Protein AF-A0A1V5X998-F1 (afdb_monomer)

Sequence (312 aa):
MKESDNLDRLDPILGDRDAEPFWRSFAHFSHFVWSGFTFRSFLPLLALIVTVVAVAIGWWDLVDLNQSFDGLLAFLWLFMALLMSWRVQFRRDIVLIVTAIWGGFLIEWWGTTTELWTYFTRERPPPWIIPAWPVAALSTERLAYMLDRAFPPTRARPWWILYALLIPGFIVWMGDFMSPSWHITSSHVVLGIMLGVAVSTKTPRRDVMLFVMGTVLGYGLERWGTTRECWTYYTRETPPWVTAFAHGFASIAFFRATQVCHTIAAMVMGAIRSSRGSSFATSSVVPSSSDTSEQAASLSLRENGSVSLSGG

Radius of gyration: 30.25 Å; Cα contacts (8 Å, |Δi|>4): 237; chains: 1; bounding box: 62×59×100 Å

Nearest PDB structures (foldseek):
  7etw-assembly1_A  TM=4.753E-01  e=5.797E+00  Homo sapiens

Structure (mmCIF, N/CA/C/O backbone):
data_AF-A0A1V5X998-F1
#
_entry.id   AF-A0A1V5X998-F1
#
loop_
_atom_site.group_PDB
_atom_site.id
_atom_site.type_symbol
_atom_site.label_atom_id
_atom_site.label_alt_id
_atom_site.label_comp_id
_atom_site.label_asym_id
_atom_site.label_entity_id
_atom_site.label_seq_id
_atom_site.pdbx_PDB_ins_code
_atom_site.Cartn_x
_atom_site.Cartn_y
_atom_site.Cartn_z
_atom_site.occupancy
_atom_site.B_iso_or_equiv
_atom_site.auth_seq_id
_atom_site.auth_comp_id
_atom_site.auth_asym_id
_atom_site.auth_atom_id
_atom_site.pdbx_PDB_model_num
ATOM 1 N N . MET A 1 1 ? -38.702 -37.355 18.448 1.00 47.34 1 MET A N 1
ATOM 2 C CA . MET A 1 1 ? -38.256 -36.353 19.442 1.00 47.34 1 MET A CA 1
ATOM 3 C C . MET A 1 1 ? -38.107 -35.041 18.678 1.00 47.34 1 MET A C 1
ATOM 5 O O . MET A 1 1 ? -37.491 -35.061 17.625 1.00 47.34 1 MET A O 1
ATOM 9 N N . LYS A 1 2 ? -38.871 -34.012 19.066 1.00 43.59 2 LYS A N 1
ATOM 10 C CA . LYS A 1 2 ? -39.287 -32.867 18.231 1.00 43.59 2 LYS A CA 1
ATOM 11 C C . LYS A 1 2 ? -38.159 -31.852 18.000 1.00 43.59 2 LYS A C 1
ATOM 13 O O . LYS A 1 2 ? -37.751 -31.186 18.941 1.00 43.59 2 LYS A O 1
ATOM 18 N N . GLU A 1 3 ? -37.749 -31.689 16.745 1.00 48.31 3 GLU A N 1
ATOM 19 C CA . GLU A 1 3 ? -36.801 -30.665 16.280 1.00 48.31 3 GLU A CA 1
ATOM 20 C C . GLU A 1 3 ? -37.318 -30.048 14.963 1.00 48.31 3 GLU A C 1
ATOM 22 O O . GLU A 1 3 ? -36.705 -30.162 13.910 1.00 48.31 3 GLU A O 1
ATOM 27 N N . SER A 1 4 ? -38.535 -29.488 14.986 1.00 48.38 4 SER A N 1
ATOM 28 C CA . SER A 1 4 ? -39.134 -28.816 13.810 1.00 48.38 4 SER A CA 1
ATOM 29 C C . SER A 1 4 ? -39.942 -27.543 14.114 1.00 48.38 4 SER A C 1
ATOM 31 O O . SER A 1 4 ? -40.432 -26.922 13.184 1.00 48.38 4 SER A O 1
ATOM 33 N N . ASP A 1 5 ? -39.993 -27.070 15.366 1.00 45.28 5 ASP A N 1
ATOM 34 C CA . ASP A 1 5 ? -40.888 -25.965 15.778 1.00 45.28 5 ASP A CA 1
ATOM 35 C C . ASP A 1 5 ? -40.180 -24.617 16.058 1.00 45.28 5 ASP A C 1
ATOM 37 O O . ASP A 1 5 ? -40.686 -23.798 16.820 1.00 45.28 5 ASP A O 1
ATOM 41 N N . ASN A 1 6 ? -38.994 -24.345 15.495 1.00 43.53 6 ASN A N 1
ATOM 42 C CA . ASN A 1 6 ? -38.257 -23.103 15.822 1.00 43.53 6 ASN A CA 1
ATOM 43 C C . ASN A 1 6 ? -37.706 -22.325 14.614 1.00 43.53 6 ASN A C 1
ATOM 45 O O . ASN A 1 6 ? -36.728 -21.590 14.744 1.00 43.53 6 ASN A O 1
ATOM 49 N N . LEU A 1 7 ? -38.332 -22.478 13.442 1.00 42.44 7 LEU A N 1
ATOM 50 C CA . LEU A 1 7 ? -38.034 -21.679 12.242 1.00 42.44 7 LEU A CA 1
ATOM 51 C C . LEU A 1 7 ? -39.061 -20.563 11.965 1.00 42.44 7 LEU A C 1
ATOM 53 O O . LEU A 1 7 ? -38.774 -19.681 11.162 1.00 42.44 7 LEU A O 1
ATOM 57 N N . ASP A 1 8 ? -40.170 -20.513 12.712 1.00 44.03 8 ASP A N 1
ATOM 58 C CA . ASP A 1 8 ? -41.216 -19.482 12.576 1.00 44.03 8 ASP A CA 1
ATOM 59 C C . ASP A 1 8 ? -41.015 -18.255 13.492 1.00 44.03 8 ASP A C 1
ATOM 61 O O . ASP A 1 8 ? -41.864 -17.370 13.575 1.00 44.03 8 ASP A O 1
ATOM 65 N N . ARG A 1 9 ? -39.853 -18.148 14.152 1.00 43.84 9 ARG A N 1
ATOM 66 C CA . ARG A 1 9 ? -39.378 -16.929 14.842 1.00 43.84 9 ARG A CA 1
ATOM 67 C C . ARG A 1 9 ? -38.339 -16.161 14.019 1.00 43.84 9 ARG A C 1
ATOM 69 O O . ARG A 1 9 ? -37.385 -15.599 14.549 1.00 43.84 9 ARG A O 1
ATOM 76 N N . LEU A 1 10 ? -38.511 -16.144 12.700 1.00 45.06 10 LEU A N 1
ATOM 77 C CA . LEU A 1 10 ? -37.881 -15.133 11.858 1.00 45.06 10 LEU A CA 1
ATOM 78 C C . LEU A 1 10 ? -38.726 -13.867 11.968 1.00 45.06 10 LEU A C 1
ATOM 80 O O . LEU A 1 10 ? -39.746 -13.718 11.304 1.00 45.06 10 LEU A O 1
ATOM 84 N N . ASP A 1 11 ? -38.305 -13.001 12.886 1.00 42.31 11 ASP A N 1
ATOM 85 C CA . ASP A 1 11 ? -38.937 -11.724 13.175 1.00 42.31 11 ASP A CA 1
ATOM 86 C C . ASP A 1 11 ? -39.299 -10.935 11.899 1.00 42.31 11 ASP A C 1
ATOM 88 O O . ASP A 1 11 ? -38.491 -10.866 10.963 1.00 42.31 11 ASP A O 1
ATOM 92 N N . PRO A 1 12 ? -40.425 -10.200 11.895 1.00 45.31 12 PRO A N 1
ATOM 93 C CA . PRO A 1 12 ? -40.681 -9.135 10.938 1.00 45.31 12 PRO A CA 1
ATOM 94 C C . PRO A 1 12 ? -39.797 -7.912 11.267 1.00 45.31 12 PRO A C 1
ATOM 96 O O . PRO A 1 12 ? -40.283 -6.809 11.490 1.00 45.31 12 PRO A O 1
ATOM 99 N N . ILE A 1 13 ? -38.466 -8.072 11.283 1.00 48.16 13 ILE A N 1
ATOM 100 C CA . ILE A 1 13 ? -37.486 -6.962 11.305 1.00 48.16 13 ILE A CA 1
ATOM 101 C C . ILE A 1 13 ? -37.210 -6.529 9.855 1.00 48.16 13 ILE A C 1
ATOM 103 O O . ILE A 1 13 ? -36.079 -6.425 9.391 1.00 48.16 13 ILE A O 1
ATOM 107 N N . LEU A 1 14 ? -38.285 -6.310 9.109 1.00 48.88 14 LEU A N 1
ATOM 108 C CA . LEU A 1 14 ? -38.317 -5.471 7.912 1.00 48.88 14 LEU A CA 1
ATOM 109 C C . LEU A 1 14 ? -39.493 -4.492 8.038 1.00 48.88 14 LEU A C 1
ATOM 111 O O . LEU A 1 14 ? -40.116 -4.121 7.052 1.00 48.88 14 LEU A O 1
ATOM 115 N N . GLY A 1 15 ? -39.807 -4.101 9.280 1.00 43.97 15 GLY A N 1
ATOM 116 C CA . GLY A 1 15 ? -40.625 -2.934 9.559 1.00 43.97 15 GLY A CA 1
ATOM 117 C C . GLY A 1 15 ? -39.933 -1.706 8.984 1.00 43.97 15 GLY A C 1
ATOM 118 O O . GLY A 1 15 ? -38.862 -1.324 9.457 1.00 43.97 15 GLY A O 1
ATOM 119 N N . ASP A 1 16 ? -40.526 -1.204 7.906 1.00 45.78 16 ASP A N 1
ATOM 120 C CA . ASP A 1 16 ? -40.542 0.174 7.426 1.00 45.78 16 ASP A CA 1
ATOM 121 C C . ASP A 1 16 ? -39.418 1.060 7.984 1.00 45.78 16 ASP A C 1
ATOM 123 O O . ASP A 1 16 ? -39.612 1.951 8.811 1.00 45.78 16 ASP A O 1
ATOM 127 N N . ARG A 1 17 ? -38.179 0.794 7.553 1.00 53.34 17 ARG A N 1
ATOM 128 C CA . ARG A 1 17 ? -37.182 1.859 7.557 1.00 53.34 17 ARG A CA 1
ATOM 129 C C . ARG A 1 17 ? -37.546 2.728 6.378 1.00 53.34 17 ARG A C 1
ATOM 131 O O . ARG A 1 17 ? -37.086 2.442 5.272 1.00 53.34 17 ARG A O 1
ATOM 138 N N . ASP A 1 18 ? -38.362 3.744 6.642 1.00 58.38 18 ASP A N 1
ATOM 139 C CA . ASP A 1 18 ? -38.533 4.895 5.766 1.00 58.38 18 ASP A CA 1
ATOM 140 C C . ASP A 1 18 ? -37.172 5.200 5.149 1.00 58.38 18 ASP A C 1
ATOM 142 O O . ASP A 1 18 ? -36.207 5.521 5.856 1.00 58.38 18 ASP A O 1
ATOM 146 N N . ALA A 1 19 ? -37.054 4.955 3.845 1.00 57.81 19 ALA A N 1
ATOM 147 C CA . ALA A 1 19 ? -35.816 5.155 3.125 1.00 57.81 19 ALA A CA 1
ATOM 148 C C . ALA A 1 19 ? -35.513 6.653 3.180 1.00 57.81 19 ALA A C 1
ATOM 150 O O . ALA A 1 19 ? -36.049 7.435 2.396 1.00 57.81 19 ALA A O 1
ATOM 151 N N . GLU A 1 20 ? -34.700 7.051 4.161 1.00 61.44 20 GLU A N 1
ATOM 152 C CA . GLU A 1 20 ? -34.191 8.407 4.301 1.00 61.44 20 GLU A CA 1
ATOM 153 C C . GLU A 1 20 ? -33.736 8.880 2.909 1.00 61.44 20 GLU A C 1
ATOM 155 O O . GLU A 1 20 ? -32.942 8.189 2.258 1.00 61.44 20 GLU A O 1
ATOM 160 N N . PRO A 1 21 ? -34.269 10.004 2.399 1.00 70.81 21 PRO A N 1
ATOM 161 C CA . PRO A 1 21 ? -34.020 10.419 1.029 1.00 70.81 21 PRO A CA 1
ATOM 162 C C . PRO A 1 21 ? -32.515 10.556 0.792 1.00 70.81 21 PRO A C 1
ATOM 164 O O . PRO A 1 21 ? -31.811 11.174 1.590 1.00 70.81 21 PRO A O 1
ATOM 167 N N . PHE A 1 22 ? -32.031 10.010 -0.328 1.00 63.91 22 PHE A N 1
ATOM 168 C CA . PHE A 1 22 ? -30.611 9.937 -0.710 1.00 63.91 22 PHE A CA 1
ATOM 169 C C . PHE A 1 22 ? -29.820 11.241 -0.465 1.00 63.91 22 PHE A C 1
ATOM 171 O O . PHE A 1 22 ? -28.659 11.208 -0.057 1.00 63.91 22 PHE A O 1
ATOM 178 N N . TRP A 1 23 ? -30.459 12.404 -0.632 1.00 59.59 23 TRP A N 1
ATOM 179 C CA . TRP A 1 23 ? -29.865 13.721 -0.381 1.00 59.59 23 TRP A CA 1
ATOM 180 C C . TRP A 1 23 ? -29.478 13.977 1.084 1.00 59.59 23 TRP A C 1
ATOM 182 O O . TRP A 1 23 ? -28.461 14.627 1.328 1.00 59.59 23 TRP A O 1
ATOM 192 N N . ARG A 1 24 ? -30.222 13.444 2.067 1.00 73.38 24 ARG A N 1
ATOM 193 C CA . ARG A 1 24 ? -29.828 13.503 3.487 1.00 73.38 24 ARG A CA 1
ATOM 194 C C . ARG A 1 24 ? -28.571 12.677 3.725 1.00 73.38 24 ARG A C 1
ATOM 196 O O . ARG A 1 24 ? -27.632 13.167 4.350 1.00 73.38 24 ARG A O 1
ATOM 203 N N . SER A 1 25 ? -28.485 11.481 3.138 1.00 75.94 25 SER A N 1
ATOM 204 C CA . SER A 1 25 ? -27.263 10.666 3.182 1.00 75.94 25 SER A CA 1
ATOM 205 C C . SER A 1 25 ? -26.071 11.379 2.535 1.00 75.94 25 SER A C 1
ATOM 207 O O . SER A 1 25 ? -24.971 11.345 3.088 1.00 75.94 25 SER A O 1
ATOM 209 N N . PHE A 1 26 ? -26.283 12.092 1.424 1.00 81.00 26 PHE A N 1
ATOM 210 C CA . PHE A 1 26 ? -25.235 12.881 0.773 1.00 81.00 26 PHE A CA 1
ATOM 211 C C . PHE A 1 26 ? -24.768 14.072 1.622 1.00 81.00 26 PHE A C 1
ATOM 213 O O . PHE A 1 26 ? -23.565 14.269 1.772 1.00 81.00 26 PHE A O 1
ATOM 220 N N . ALA A 1 27 ? -25.683 14.841 2.221 1.00 84.00 27 ALA A N 1
ATOM 221 C CA . ALA A 1 27 ? -25.333 15.963 3.097 1.00 84.00 27 ALA A CA 1
ATOM 222 C C . ALA A 1 27 ? -24.576 15.502 4.356 1.00 84.00 27 ALA A C 1
ATOM 224 O O . ALA A 1 27 ? -23.596 16.125 4.766 1.00 84.00 27 ALA A O 1
ATOM 225 N N . HIS A 1 28 ? -24.978 14.373 4.945 1.00 85.31 28 HIS A N 1
ATOM 226 C CA . HIS A 1 28 ? -24.246 13.771 6.059 1.00 85.31 28 HIS A CA 1
ATOM 227 C C . HIS A 1 28 ? -22.857 13.288 5.641 1.00 85.31 28 HIS A C 1
ATOM 229 O O . HIS A 1 28 ? -21.891 13.497 6.378 1.00 85.31 28 HIS A O 1
ATOM 235 N N . PHE A 1 29 ? -22.735 12.680 4.460 1.00 84.44 29 PHE A N 1
ATOM 236 C CA . PHE A 1 29 ? -21.450 12.243 3.931 1.00 84.44 29 PHE A CA 1
ATOM 237 C C . PHE A 1 29 ? -20.528 13.426 3.615 1.00 84.44 29 PHE A C 1
ATOM 239 O O . PHE A 1 29 ? -19.366 13.408 4.011 1.00 84.44 29 PHE A O 1
ATOM 246 N N . SER A 1 30 ? -21.032 14.485 2.976 1.00 87.06 30 SER A N 1
ATOM 247 C CA . SER A 1 30 ? -20.233 15.674 2.671 1.00 87.06 30 SER A CA 1
ATOM 248 C C . SER A 1 30 ? -19.763 16.360 3.951 1.00 87.06 30 SER A C 1
ATOM 250 O O . SER A 1 30 ? -18.569 16.614 4.097 1.00 87.06 30 SER A O 1
ATOM 252 N N . HIS A 1 31 ? -20.649 16.559 4.930 1.00 89.88 31 HIS A N 1
ATOM 253 C CA . HIS A 1 31 ? -20.271 17.085 6.240 1.00 89.88 31 HIS A CA 1
ATOM 254 C C . HIS A 1 31 ? -19.219 16.196 6.920 1.00 89.88 31 HIS A C 1
ATOM 256 O O . HIS A 1 31 ? -18.248 16.699 7.479 1.00 89.88 31 HIS A O 1
ATOM 262 N N . PHE A 1 32 ? -19.357 14.871 6.833 1.00 89.06 32 PHE A N 1
ATOM 263 C CA . PHE A 1 32 ? -18.358 13.928 7.335 1.00 89.06 32 PHE A CA 1
ATOM 264 C C . PHE A 1 32 ? -16.993 14.100 6.650 1.00 89.06 32 PHE A C 1
ATOM 266 O O . PHE A 1 32 ? -15.977 14.172 7.347 1.00 89.06 32 PHE A O 1
ATOM 273 N N . VAL A 1 33 ? -16.954 14.226 5.321 1.00 89.25 33 VAL A N 1
ATOM 274 C CA . VAL A 1 33 ? -15.717 14.482 4.567 1.00 89.25 33 VAL A CA 1
ATOM 275 C C . VAL A 1 33 ? -15.091 15.804 5.016 1.00 89.25 33 VAL A C 1
ATOM 277 O O . VAL A 1 33 ? -13.925 15.821 5.402 1.00 89.25 33 VAL A O 1
ATOM 280 N N . TRP A 1 34 ? -15.850 16.894 5.074 1.00 90.56 34 TRP A N 1
ATOM 281 C CA . TRP A 1 34 ? -15.311 18.199 5.470 1.00 90.56 34 TRP A CA 1
ATOM 282 C C . TRP A 1 34 ? -14.860 18.246 6.934 1.00 90.56 34 TRP A C 1
ATOM 284 O O . TRP A 1 34 ? -13.808 18.806 7.231 1.00 90.56 34 TRP A O 1
ATOM 294 N N . SER A 1 35 ? -15.576 17.572 7.839 1.00 91.62 35 SER A N 1
ATOM 295 C CA . SER A 1 35 ? -15.244 17.526 9.273 1.00 91.62 35 SER A CA 1
ATOM 296 C C . SER A 1 35 ? -13.898 16.864 9.589 1.00 91.62 35 SER A C 1
ATOM 298 O O . SER A 1 35 ? -13.374 17.011 10.693 1.00 91.62 35 SER A O 1
ATOM 300 N N . GLY A 1 36 ? -13.322 16.119 8.641 1.00 89.19 36 GLY A N 1
ATOM 301 C CA . GLY A 1 36 ? -12.011 15.509 8.829 1.00 89.19 36 GLY A CA 1
ATOM 302 C C . GLY A 1 36 ? -10.836 16.464 8.634 1.00 89.19 36 GLY A C 1
ATOM 303 O O . GLY A 1 36 ? -9.733 16.135 9.076 1.00 89.19 36 GLY A O 1
ATOM 304 N N . PHE A 1 37 ? -11.044 17.633 8.023 1.00 93.19 37 PHE A N 1
ATOM 305 C CA . PHE A 1 37 ? -10.017 18.665 7.918 1.00 93.19 37 PHE A CA 1
ATOM 306 C C . PHE A 1 37 ? -10.043 19.541 9.172 1.00 93.19 37 PHE A C 1
ATOM 308 O O . PHE A 1 37 ? -11.020 20.221 9.469 1.00 93.19 37 PHE A O 1
ATOM 315 N N . THR A 1 38 ? -8.957 19.501 9.936 1.00 93.69 38 THR A N 1
ATOM 316 C CA . THR A 1 38 ? -8.786 20.273 11.177 1.00 93.69 38 THR A CA 1
ATOM 317 C C . THR A 1 38 ? -7.551 21.156 11.059 1.00 93.69 38 THR A C 1
ATOM 319 O O . THR A 1 38 ? -6.773 21.014 10.123 1.00 93.69 38 THR A O 1
ATOM 322 N N . PHE A 1 39 ? -7.274 22.012 12.043 1.00 91.12 39 PHE A N 1
ATOM 323 C CA . PHE A 1 39 ? -6.021 22.778 12.047 1.00 91.12 39 PHE A CA 1
ATOM 324 C C . PHE A 1 39 ? -4.763 21.880 11.985 1.00 91.12 39 PHE A C 1
ATOM 326 O O . PHE A 1 39 ? -3.739 22.250 11.419 1.00 91.12 39 PHE A O 1
ATOM 333 N N . ARG A 1 40 ? -4.844 20.643 12.495 1.00 91.06 40 ARG A N 1
ATOM 334 C CA . ARG A 1 40 ? -3.744 19.667 12.409 1.00 91.06 40 ARG A CA 1
ATOM 335 C C . ARG A 1 40 ? -3.483 19.177 10.985 1.00 91.06 40 ARG A C 1
ATOM 337 O O . ARG A 1 40 ? -2.388 18.699 10.720 1.00 91.06 40 ARG A O 1
ATOM 344 N N . SER A 1 41 ? -4.459 19.307 10.088 1.00 90.62 41 SER A N 1
ATOM 345 C CA . SER A 1 41 ? -4.352 18.957 8.670 1.00 90.62 41 SER A CA 1
ATOM 346 C C . SER A 1 41 ? -3.359 19.839 7.916 1.00 90.62 41 SER A C 1
ATOM 348 O O . SER A 1 41 ? -2.802 19.394 6.918 1.00 90.62 41 SER A O 1
ATOM 350 N N . PHE A 1 42 ? -3.075 21.048 8.413 1.00 90.81 42 PHE A N 1
ATOM 351 C CA . PHE A 1 42 ? -2.072 21.924 7.807 1.00 90.81 42 PHE A CA 1
ATOM 352 C C . PHE A 1 42 ? -0.644 21.396 7.972 1.00 90.81 42 PHE A C 1
ATOM 354 O O . PHE A 1 42 ? 0.183 21.641 7.102 1.00 90.81 42 PHE A O 1
ATOM 361 N N . LEU A 1 43 ? -0.343 20.645 9.040 1.00 91.38 43 LEU A N 1
ATOM 362 C CA . LEU A 1 43 ? 1.008 20.123 9.271 1.00 91.38 43 LEU A CA 1
ATOM 363 C C . LEU A 1 43 ? 1.478 19.124 8.198 1.00 91.38 43 LEU A C 1
ATOM 365 O O . LEU A 1 43 ? 2.546 19.360 7.638 1.00 91.38 43 LEU A O 1
ATOM 369 N N . PRO A 1 44 ? 0.751 18.030 7.885 1.00 88.00 44 PRO A N 1
ATOM 370 C CA . PRO A 1 44 ? 1.186 17.110 6.837 1.00 88.00 44 PRO A CA 1
ATOM 371 C C . PRO A 1 44 ? 1.181 17.766 5.458 1.00 88.00 44 PRO A C 1
ATOM 373 O O . PRO A 1 44 ? 2.071 17.473 4.672 1.00 88.00 44 PRO A O 1
ATOM 376 N N . LEU A 1 45 ? 0.243 18.679 5.176 1.00 88.88 45 LEU A N 1
ATOM 377 C CA . LEU A 1 45 ? 0.231 19.421 3.917 1.00 88.88 45 LEU A CA 1
ATOM 378 C C . LEU A 1 45 ? 1.478 20.302 3.777 1.00 88.88 45 LEU A C 1
ATOM 380 O O . LEU A 1 45 ? 2.145 20.260 2.748 1.00 88.88 45 LEU A O 1
ATOM 384 N N . LEU A 1 46 ? 1.824 21.060 4.821 1.00 90.94 46 LEU A N 1
ATOM 385 C CA . LEU A 1 46 ? 3.034 21.879 4.846 1.00 90.94 46 LEU A CA 1
ATOM 386 C C . LEU A 1 46 ? 4.290 21.013 4.710 1.00 90.94 46 LEU A C 1
ATOM 388 O O . LEU A 1 46 ? 5.153 21.329 3.900 1.00 90.94 46 LEU A O 1
ATOM 392 N N . ALA A 1 47 ? 4.378 19.916 5.467 1.00 88.81 47 ALA A N 1
ATOM 393 C CA . ALA A 1 47 ? 5.501 18.986 5.384 1.00 88.81 47 ALA A CA 1
ATOM 394 C C . ALA A 1 47 ? 5.652 18.423 3.965 1.00 88.81 47 ALA A C 1
ATOM 396 O O . ALA A 1 47 ? 6.751 18.426 3.422 1.00 88.81 47 ALA A O 1
ATOM 397 N N . LEU A 1 48 ? 4.546 18.017 3.341 1.00 86.50 48 LEU A N 1
ATOM 398 C CA . LEU A 1 48 ? 4.526 17.502 1.979 1.00 86.50 48 LEU A CA 1
ATOM 399 C C . LEU A 1 48 ? 4.968 18.564 0.958 1.00 86.50 48 LEU A C 1
ATOM 401 O O . LEU A 1 48 ? 5.795 18.262 0.104 1.00 86.50 48 LEU A O 1
ATOM 405 N N . ILE A 1 49 ? 4.476 19.805 1.065 1.00 87.19 49 ILE A N 1
ATOM 406 C CA . ILE A 1 49 ? 4.903 20.924 0.206 1.00 87.19 49 ILE A CA 1
ATOM 407 C C . ILE A 1 49 ? 6.407 21.169 0.357 1.00 87.19 49 ILE A C 1
ATOM 409 O O . ILE A 1 49 ? 7.111 21.259 -0.645 1.00 87.19 49 ILE A O 1
ATOM 413 N N . VAL A 1 50 ? 6.914 21.228 1.592 1.00 89.56 50 VAL A N 1
ATOM 414 C CA . VAL A 1 50 ? 8.350 21.394 1.863 1.00 89.56 50 VAL A CA 1
ATOM 415 C C . VAL A 1 50 ? 9.154 20.249 1.246 1.00 89.56 50 VAL A C 1
ATOM 417 O O . VAL A 1 50 ? 10.170 20.505 0.605 1.00 89.56 50 VAL A O 1
ATOM 420 N N . THR A 1 51 ? 8.693 19.002 1.378 1.00 85.00 51 THR A N 1
ATOM 421 C CA . THR A 1 51 ? 9.345 17.838 0.764 1.00 85.00 51 THR A CA 1
ATOM 422 C C . THR A 1 51 ? 9.355 17.929 -0.760 1.00 85.00 51 THR A C 1
ATOM 424 O O . THR A 1 51 ? 10.408 17.720 -1.353 1.00 85.00 51 THR A O 1
ATOM 427 N N . VAL A 1 52 ? 8.238 18.276 -1.406 1.00 82.44 52 VAL A N 1
ATOM 428 C CA . VAL A 1 52 ? 8.191 18.432 -2.872 1.00 82.44 52 VAL A CA 1
ATOM 429 C C . VAL A 1 52 ? 9.117 19.525 -3.345 1.00 82.44 52 VAL A C 1
ATOM 431 O O . VAL A 1 52 ? 9.859 19.307 -4.293 1.00 82.44 52 VAL A O 1
ATOM 434 N N . VAL A 1 53 ? 9.095 20.685 -2.693 1.00 86.25 53 VAL A N 1
ATOM 435 C CA . VAL A 1 53 ? 9.972 21.800 -3.055 1.00 86.25 53 VAL A CA 1
ATOM 436 C C . VAL A 1 53 ? 11.434 21.388 -2.896 1.00 86.25 53 VAL A C 1
ATOM 438 O O . VAL A 1 53 ? 12.230 21.633 -3.795 1.00 86.25 53 VAL A O 1
ATOM 441 N N . ALA A 1 54 ? 11.788 20.696 -1.810 1.00 87.38 54 ALA A N 1
ATOM 442 C CA . ALA A 1 54 ? 13.142 20.189 -1.608 1.00 87.38 54 ALA A CA 1
ATOM 443 C C . ALA A 1 54 ? 13.561 19.177 -2.690 1.00 87.38 54 ALA A C 1
ATOM 445 O O . ALA A 1 54 ? 14.677 19.264 -3.197 1.00 87.38 54 ALA A O 1
ATOM 446 N N . VAL A 1 55 ? 12.675 18.251 -3.077 1.00 81.38 55 VAL A N 1
ATOM 447 C CA . VAL A 1 55 ? 12.930 17.291 -4.166 1.00 81.38 55 VAL A CA 1
ATOM 448 C C . VAL A 1 55 ? 13.061 18.013 -5.506 1.00 81.38 55 VAL A C 1
ATOM 450 O O . VAL A 1 55 ? 14.026 17.772 -6.218 1.00 81.38 55 VAL A O 1
ATOM 453 N N . ALA A 1 56 ? 12.154 18.936 -5.828 1.00 82.31 56 ALA A N 1
ATOM 454 C CA . ALA A 1 56 ? 12.186 19.701 -7.073 1.00 82.31 56 ALA A CA 1
ATOM 455 C C . ALA A 1 56 ? 13.460 20.547 -7.202 1.00 82.31 56 ALA A C 1
ATOM 457 O O . ALA A 1 56 ? 14.021 20.637 -8.286 1.00 82.31 56 ALA A O 1
ATOM 458 N N . ILE A 1 57 ? 13.945 21.127 -6.099 1.00 88.00 57 ILE A N 1
ATOM 459 C CA . ILE A 1 57 ? 15.226 21.847 -6.066 1.00 88.00 57 ILE A CA 1
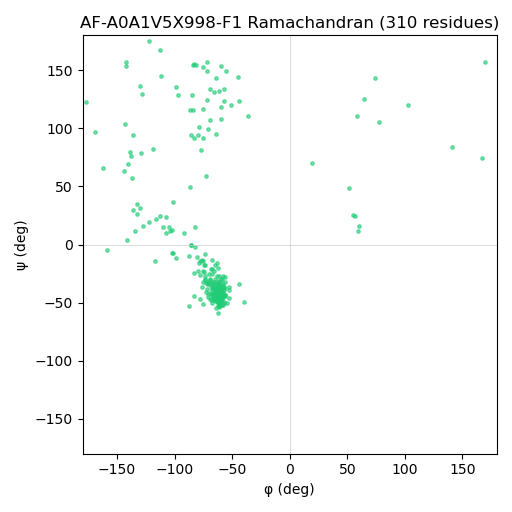ATOM 460 C C . ILE A 1 57 ? 16.398 20.872 -6.226 1.00 88.00 57 ILE A C 1
ATOM 462 O O . ILE A 1 57 ? 17.299 21.127 -7.018 1.00 88.00 57 ILE A O 1
ATOM 466 N N . GLY A 1 58 ? 16.398 19.756 -5.491 1.00 86.38 58 GLY A N 1
ATOM 467 C CA . GLY A 1 58 ? 17.494 18.781 -5.527 1.00 86.38 58 GLY A CA 1
ATOM 468 C C . GLY A 1 58 ? 17.625 18.042 -6.860 1.00 86.38 58 GLY A C 1
ATOM 469 O O . GLY A 1 58 ? 18.710 17.584 -7.197 1.00 86.38 58 GLY A O 1
ATOM 470 N N . TRP A 1 59 ? 16.530 17.943 -7.610 1.00 83.06 59 TRP A N 1
ATOM 471 C CA . TRP A 1 59 ? 16.439 17.243 -8.890 1.00 83.06 59 TRP A CA 1
ATOM 472 C C . TRP A 1 59 ? 16.126 18.205 -10.038 1.00 83.06 59 TRP A C 1
ATOM 474 O O . TRP A 1 59 ? 15.615 17.772 -11.065 1.00 83.06 59 TRP A O 1
ATOM 484 N N . TRP A 1 60 ? 16.414 19.501 -9.875 1.00 85.94 60 TRP A N 1
ATOM 485 C CA . TRP A 1 60 ? 16.045 20.539 -10.842 1.00 85.94 60 TRP A CA 1
ATOM 486 C C . TRP A 1 60 ? 16.515 20.219 -12.266 1.00 85.94 60 TRP A C 1
ATOM 488 O O . TRP A 1 60 ? 15.754 20.386 -13.213 1.00 85.94 60 TRP A O 1
ATOM 498 N N . ASP A 1 61 ? 17.717 19.658 -12.408 1.00 87.00 61 ASP A N 1
ATOM 499 C CA . ASP A 1 61 ? 18.291 19.272 -13.706 1.00 87.00 61 ASP A CA 1
ATOM 500 C C . ASP A 1 61 ? 17.515 18.145 -14.416 1.00 87.00 61 ASP A C 1
ATOM 502 O O . ASP A 1 61 ? 17.666 17.943 -15.619 1.00 87.00 61 ASP A O 1
ATOM 506 N N . LEU A 1 62 ? 16.684 17.405 -13.679 1.00 78.06 62 LEU A N 1
ATOM 507 C CA . LEU A 1 62 ? 15.821 16.335 -14.183 1.00 78.06 62 LEU A CA 1
ATOM 508 C C . LEU A 1 62 ? 14.361 16.785 -14.346 1.00 78.06 62 LEU A C 1
ATOM 510 O O . LEU A 1 62 ? 13.548 16.038 -14.894 1.00 78.06 62 LEU A O 1
ATOM 514 N N . VAL A 1 63 ? 14.017 17.994 -13.893 1.00 78.12 63 VAL A N 1
ATOM 515 C CA . VAL A 1 63 ? 12.692 18.590 -14.085 1.00 78.12 63 VAL A CA 1
ATOM 516 C C . VAL A 1 63 ? 12.661 19.285 -15.445 1.00 78.12 63 VAL A C 1
ATOM 518 O O . VAL A 1 63 ? 13.030 20.450 -15.581 1.00 78.12 63 VAL A O 1
ATOM 521 N N . ASP A 1 64 ? 12.187 18.576 -16.469 1.00 79.69 64 ASP A N 1
ATOM 522 C CA . ASP A 1 64 ? 11.927 19.186 -17.774 1.00 79.69 64 ASP A CA 1
ATOM 523 C C . ASP A 1 64 ? 10.600 19.958 -17.745 1.00 79.69 64 ASP A C 1
ATOM 525 O O . ASP A 1 64 ? 9.515 19.385 -17.842 1.00 79.69 64 ASP A O 1
ATOM 529 N N . LEU A 1 65 ? 10.674 21.285 -17.622 1.00 79.81 65 LEU A N 1
ATOM 530 C CA . LEU A 1 65 ? 9.494 22.158 -17.660 1.00 79.81 65 LEU A CA 1
ATOM 531 C C . LEU A 1 65 ? 8.812 22.196 -19.039 1.00 79.81 65 LEU A C 1
ATOM 533 O O . LEU A 1 65 ? 7.688 22.687 -19.139 1.00 79.81 65 LEU A O 1
ATOM 537 N N . ASN A 1 66 ? 9.466 21.692 -20.092 1.00 82.88 66 ASN A N 1
ATOM 538 C CA . ASN A 1 66 ? 8.878 21.590 -21.428 1.00 82.88 66 ASN A CA 1
ATOM 539 C C . ASN A 1 66 ? 8.095 20.288 -21.627 1.00 82.88 66 ASN A C 1
ATOM 541 O O . ASN A 1 66 ? 7.386 20.153 -22.630 1.00 82.88 66 ASN A O 1
ATOM 545 N N . GLN A 1 67 ? 8.193 19.330 -20.698 1.00 81.12 67 GLN A N 1
ATOM 546 C CA . GLN A 1 67 ? 7.361 18.137 -20.749 1.00 81.12 67 GLN A CA 1
ATOM 547 C C . GLN A 1 67 ? 5.885 18.503 -20.581 1.00 81.12 67 GLN A C 1
ATOM 549 O O . GLN A 1 67 ? 5.499 19.395 -19.824 1.00 81.12 67 GLN A O 1
ATOM 554 N N . SER A 1 68 ? 5.033 17.780 -21.308 1.00 81.75 68 SER A N 1
ATOM 555 C CA . SER A 1 68 ? 3.587 17.941 -21.193 1.00 81.75 68 SER A CA 1
ATOM 556 C C . SER A 1 68 ? 3.135 17.613 -19.772 1.00 81.75 68 SER A C 1
ATOM 558 O O . SER A 1 68 ? 3.502 16.580 -19.219 1.00 81.75 68 SER A O 1
ATOM 560 N N . PHE A 1 69 ? 2.308 18.488 -19.201 1.00 85.88 69 PHE A N 1
ATOM 561 C CA . PHE A 1 69 ? 1.716 18.303 -17.881 1.00 85.88 69 PHE A CA 1
ATOM 562 C C . PHE A 1 69 ? 1.039 16.928 -17.752 1.00 85.88 69 PHE A C 1
ATOM 564 O O . PHE A 1 69 ? 0.085 16.619 -18.473 1.00 85.88 69 PHE A O 1
ATOM 571 N N . ASP A 1 70 ? 1.504 16.109 -16.806 1.00 91.25 70 ASP A N 1
ATOM 572 C CA . ASP A 1 70 ? 0.908 14.804 -16.527 1.00 91.25 70 ASP A CA 1
ATOM 573 C C . ASP A 1 70 ? -0.302 14.949 -15.594 1.00 91.25 70 ASP A C 1
ATOM 575 O O . ASP A 1 70 ? -0.194 14.914 -14.365 1.00 91.25 70 ASP A O 1
ATOM 579 N N . GLY A 1 71 ? -1.483 15.100 -16.196 1.00 94.25 71 GLY A N 1
ATOM 580 C CA . GLY A 1 71 ? -2.733 15.254 -15.454 1.00 94.25 71 GLY A CA 1
ATOM 581 C C . GLY A 1 71 ? -3.066 14.074 -14.536 1.00 94.25 71 GLY A C 1
ATOM 582 O O . GLY A 1 71 ? -3.679 14.285 -13.489 1.00 94.25 71 GLY A O 1
ATOM 583 N N . LEU A 1 72 ? -2.639 12.849 -14.874 1.00 94.31 72 LEU A N 1
ATOM 584 C CA . LEU A 1 72 ? -2.872 11.676 -14.025 1.00 94.31 72 LEU A CA 1
ATOM 585 C C . LEU A 1 72 ? -2.003 11.736 -12.767 1.00 94.31 72 LEU A C 1
ATOM 587 O O . LEU A 1 72 ? -2.518 11.524 -11.668 1.00 94.31 72 LEU A O 1
ATOM 591 N N . LEU A 1 73 ? -0.718 12.073 -12.918 1.00 92.44 73 LEU A N 1
ATOM 592 C CA . LEU A 1 73 ? 0.179 12.282 -11.781 1.00 92.44 73 LEU A CA 1
ATOM 593 C C . LEU A 1 73 ? -0.354 13.382 -10.871 1.00 92.44 73 LEU A C 1
ATOM 595 O O . LEU A 1 73 ? -0.511 13.164 -9.673 1.00 92.44 73 LEU A O 1
ATOM 599 N N . ALA A 1 74 ? -0.672 14.544 -11.445 1.00 92.50 74 ALA A N 1
ATOM 600 C CA . ALA A 1 74 ? -1.168 15.686 -10.690 1.00 92.50 74 ALA A CA 1
ATOM 601 C C . ALA A 1 74 ? -2.453 15.345 -9.923 1.00 92.50 74 ALA A C 1
ATOM 603 O O . ALA A 1 74 ? -2.574 15.689 -8.746 1.00 92.50 74 ALA A O 1
ATOM 604 N N . PHE A 1 75 ? -3.382 14.619 -10.556 1.00 95.94 75 PHE A N 1
ATOM 605 C CA . PHE A 1 75 ? -4.596 14.139 -9.902 1.00 95.94 75 PHE A CA 1
ATOM 606 C C . PHE A 1 75 ? -4.289 13.199 -8.733 1.00 95.94 75 PHE A C 1
ATOM 608 O O . PHE A 1 75 ? -4.750 13.459 -7.624 1.00 95.94 75 PHE A O 1
ATOM 615 N N . LEU A 1 76 ? -3.505 12.135 -8.950 1.00 95.81 76 LEU A N 1
ATOM 616 C CA . LEU A 1 76 ? -3.164 11.164 -7.900 1.00 95.81 76 LEU A CA 1
ATOM 617 C C . LEU A 1 76 ? -2.447 11.837 -6.732 1.00 95.81 76 LEU A C 1
ATOM 619 O O . LEU A 1 76 ? -2.737 11.555 -5.570 1.00 95.81 76 LEU A O 1
ATOM 623 N N . TRP A 1 77 ? -1.542 12.757 -7.044 1.00 92.00 77 TRP A N 1
ATOM 624 C CA . TRP A 1 77 ? -0.750 13.466 -6.060 1.00 92.00 77 TRP A CA 1
ATOM 625 C C . TRP A 1 77 ? -1.610 14.407 -5.214 1.00 92.00 77 TRP A C 1
ATOM 627 O O . TRP A 1 77 ? -1.597 14.314 -3.987 1.00 92.00 77 TRP A O 1
ATOM 637 N N . LEU A 1 78 ? -2.436 15.248 -5.849 1.00 94.38 78 LEU A N 1
ATOM 638 C CA . LEU A 1 78 ? -3.393 16.111 -5.151 1.00 94.38 78 LEU A CA 1
ATOM 639 C C . LEU A 1 78 ? -4.381 15.287 -4.318 1.00 94.38 78 LEU A C 1
ATOM 641 O O . LEU A 1 78 ? -4.654 15.617 -3.164 1.00 94.38 78 LEU A O 1
ATOM 645 N N . PHE A 1 79 ? -4.895 14.196 -4.881 1.00 96.94 79 PHE A N 1
ATOM 646 C CA . PHE A 1 79 ? -5.841 13.312 -4.213 1.00 96.94 79 PHE A CA 1
ATOM 647 C C . PHE A 1 79 ? -5.245 12.693 -2.943 1.00 96.94 79 PHE A C 1
ATOM 649 O O . PHE A 1 79 ? -5.840 12.794 -1.868 1.00 96.94 79 PHE A O 1
ATOM 656 N N . MET A 1 80 ? -4.044 12.115 -3.028 1.00 96.56 80 MET A N 1
ATOM 657 C CA . MET A 1 80 ? -3.352 11.553 -1.864 1.00 96.56 80 MET A CA 1
ATOM 658 C C . MET A 1 80 ? -2.943 12.634 -0.855 1.00 96.56 80 MET A C 1
ATOM 660 O O . MET A 1 80 ? -3.089 12.419 0.347 1.00 96.56 80 MET A O 1
ATOM 664 N N . ALA A 1 81 ? -2.519 13.820 -1.302 1.00 93.62 81 ALA A N 1
ATOM 665 C CA . ALA A 1 81 ? -2.201 14.944 -0.416 1.00 93.62 81 ALA A CA 1
ATOM 666 C C . ALA A 1 81 ? -3.414 15.382 0.427 1.00 93.62 81 ALA A C 1
ATOM 668 O O . ALA A 1 81 ? -3.302 15.594 1.642 1.00 93.62 81 ALA A O 1
ATOM 669 N N . LEU A 1 82 ? -4.595 15.466 -0.198 1.00 95.25 82 LEU A N 1
ATOM 670 C CA . LEU A 1 82 ? -5.852 15.762 0.492 1.00 95.25 82 LEU A CA 1
ATOM 671 C C . LEU A 1 82 ? -6.213 14.658 1.493 1.00 95.25 82 LEU A C 1
ATOM 673 O O . LEU A 1 82 ? -6.566 14.962 2.634 1.00 95.25 82 LEU A O 1
ATOM 677 N N . LEU A 1 83 ? -6.072 13.386 1.112 1.00 96.31 83 LEU A N 1
ATOM 678 C CA . LEU A 1 83 ? -6.351 12.249 1.996 1.00 96.31 83 LEU A CA 1
ATOM 679 C C . LEU A 1 83 ? -5.395 12.176 3.189 1.00 96.31 83 LEU A C 1
ATOM 681 O O . LEU A 1 83 ? -5.846 11.972 4.313 1.00 96.31 83 LEU A O 1
ATOM 685 N N . MET A 1 84 ? -4.095 12.386 2.992 1.00 94.50 84 MET A N 1
ATOM 686 C CA . MET A 1 84 ? -3.120 12.436 4.090 1.00 94.50 84 MET A CA 1
ATOM 687 C C . MET A 1 84 ? -3.428 13.556 5.084 1.00 94.50 84 MET A C 1
ATOM 689 O O . MET A 1 84 ? -3.240 13.400 6.291 1.00 94.50 84 MET A O 1
ATOM 693 N N . SER A 1 85 ? -3.934 14.679 4.577 1.00 94.94 85 SER A N 1
ATOM 694 C CA . SER A 1 85 ? -4.349 15.820 5.391 1.00 94.94 85 SER A CA 1
ATOM 695 C C . SER A 1 85 ? -5.686 15.571 6.095 1.00 94.94 85 SER A C 1
ATOM 697 O O . SER A 1 85 ? -6.035 16.269 7.046 1.00 94.94 85 SER A O 1
ATOM 699 N N . TRP A 1 86 ? -6.440 14.552 5.696 1.00 96.19 86 TRP A N 1
ATOM 700 C CA . TRP A 1 86 ? -7.732 14.227 6.278 1.00 96.19 86 TRP A CA 1
ATOM 701 C C . TRP A 1 86 ? -7.595 13.360 7.541 1.00 96.19 86 TRP A C 1
ATOM 703 O O . TRP A 1 86 ? -6.948 12.309 7.553 1.00 96.19 86 TRP A O 1
ATOM 713 N N . ARG A 1 87 ? -8.239 13.784 8.637 1.00 94.12 87 ARG A N 1
ATOM 714 C CA . ARG A 1 87 ? -8.305 13.073 9.932 1.00 94.12 87 ARG A CA 1
ATOM 715 C C . ARG A 1 87 ? -6.951 12.646 10.505 1.00 94.12 87 ARG A C 1
ATOM 717 O O . ARG A 1 87 ? -6.788 11.510 10.955 1.00 94.12 87 ARG A O 1
ATOM 724 N N . VAL A 1 88 ? -6.001 13.573 10.535 1.00 95.12 88 VAL A N 1
ATOM 725 C CA . VAL A 1 88 ? -4.648 13.348 11.065 1.00 95.12 88 VAL A CA 1
ATOM 726 C C . VAL A 1 88 ? -4.684 12.880 12.525 1.00 95.12 88 VAL A C 1
ATOM 728 O O . VAL A 1 88 ? -5.207 13.560 13.412 1.00 95.12 88 VAL A O 1
ATOM 731 N N . GLN A 1 89 ? -4.080 11.723 12.784 1.00 93.94 89 GLN A N 1
ATOM 732 C CA . GLN A 1 89 ? -3.944 11.098 14.097 1.00 93.94 89 GLN A CA 1
ATOM 733 C C . GLN A 1 89 ? -2.480 10.719 14.329 1.00 93.94 89 GLN A C 1
ATOM 735 O O . GLN A 1 89 ? -2.119 9.549 14.242 1.00 93.94 89 GLN A O 1
ATOM 740 N N . PHE A 1 90 ? -1.649 11.703 14.689 1.00 93.50 90 PHE A N 1
ATOM 741 C CA . PHE A 1 90 ? -0.187 11.570 14.824 1.00 93.50 90 PHE A CA 1
ATOM 742 C C . PHE A 1 90 ? 0.298 10.254 15.448 1.00 93.50 90 PHE A C 1
ATOM 744 O O . PHE A 1 90 ? 1.153 9.589 14.879 1.00 93.50 90 PHE A O 1
ATOM 751 N N . ARG A 1 91 ? -0.263 9.846 16.596 1.00 91.62 91 ARG A N 1
ATOM 752 C CA . ARG A 1 91 ? 0.164 8.623 17.304 1.00 91.62 91 ARG A CA 1
ATOM 753 C C . ARG A 1 91 ? -0.059 7.341 16.505 1.00 91.62 91 ARG A C 1
ATOM 755 O O . ARG A 1 91 ? 0.729 6.413 16.622 1.00 91.62 91 ARG A O 1
ATOM 762 N N . ARG A 1 92 ? -1.149 7.275 15.746 1.00 92.25 92 ARG A N 1
ATOM 763 C CA . ARG A 1 92 ? -1.496 6.119 14.915 1.00 92.25 92 ARG A CA 1
ATOM 764 C C . ARG A 1 92 ? -0.764 6.190 13.580 1.00 92.25 92 ARG A C 1
ATOM 766 O O . ARG A 1 92 ? -0.194 5.202 13.133 1.00 92.25 92 ARG A O 1
ATOM 773 N N . ASP A 1 93 ? -0.757 7.376 12.984 1.00 95.38 93 ASP A N 1
ATOM 774 C CA . ASP A 1 93 ? -0.186 7.608 11.665 1.00 95.38 93 ASP A CA 1
ATOM 775 C C . ASP A 1 93 ? 1.332 7.412 11.670 1.00 95.38 93 ASP A C 1
ATOM 777 O O . ASP A 1 93 ? 1.846 6.819 10.735 1.00 95.38 93 ASP A O 1
ATOM 781 N N . ILE A 1 94 ? 2.053 7.803 12.731 1.00 95.75 94 ILE A N 1
ATOM 782 C CA . ILE A 1 94 ? 3.509 7.598 12.795 1.00 95.75 94 ILE A CA 1
ATOM 783 C C . ILE A 1 94 ? 3.892 6.116 12.815 1.00 95.75 94 ILE A C 1
ATOM 785 O O . ILE A 1 94 ? 4.862 5.726 12.172 1.00 95.75 94 ILE A O 1
ATOM 789 N N . VAL A 1 95 ? 3.116 5.275 13.507 1.00 96.44 95 VAL A N 1
ATOM 790 C CA . VAL A 1 95 ? 3.367 3.829 13.534 1.00 96.44 95 VAL A CA 1
ATOM 791 C C . VAL A 1 95 ? 3.109 3.244 12.151 1.00 96.44 95 VAL A C 1
ATOM 793 O O . VAL A 1 95 ? 3.946 2.498 11.656 1.00 96.44 95 VAL A O 1
ATOM 796 N N . LEU A 1 96 ? 2.020 3.655 11.491 1.00 96.75 96 LEU A N 1
ATOM 797 C CA . LEU A 1 96 ? 1.734 3.237 10.120 1.00 96.75 96 LEU A CA 1
ATOM 798 C C . LEU A 1 96 ? 2.807 3.712 9.131 1.00 96.75 96 LEU A C 1
ATOM 800 O O . LEU A 1 96 ? 3.212 2.928 8.283 1.00 96.75 96 LEU A O 1
ATOM 804 N N . ILE A 1 97 ? 3.304 4.947 9.257 1.00 96.75 97 ILE A N 1
ATOM 805 C CA . ILE A 1 97 ? 4.403 5.479 8.436 1.00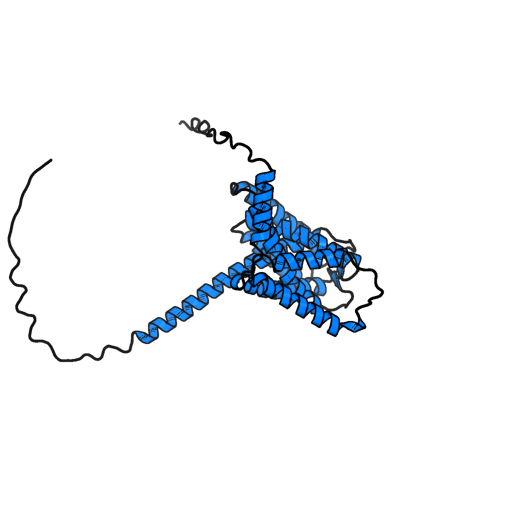 96.75 97 ILE A CA 1
ATOM 806 C C . ILE A 1 97 ? 5.642 4.599 8.592 1.00 96.75 97 ILE A C 1
ATOM 808 O O . ILE A 1 97 ? 6.180 4.129 7.596 1.00 96.75 97 ILE A O 1
ATOM 812 N N . VAL A 1 98 ? 6.074 4.326 9.827 1.00 97.38 98 VAL A N 1
ATOM 813 C CA . VAL A 1 98 ? 7.251 3.480 10.081 1.00 97.38 98 VAL A CA 1
ATOM 814 C C . VAL A 1 98 ? 7.033 2.071 9.531 1.00 97.38 98 VAL A C 1
ATOM 816 O O . VAL A 1 98 ? 7.906 1.538 8.850 1.00 97.38 98 VAL A O 1
ATOM 819 N N . THR A 1 99 ? 5.862 1.477 9.771 1.00 97.62 99 THR A N 1
ATOM 820 C CA . THR A 1 99 ? 5.505 0.167 9.216 1.00 97.62 99 THR A CA 1
ATOM 821 C C . THR A 1 99 ? 5.553 0.165 7.687 1.00 97.62 99 THR A C 1
ATOM 823 O O . THR A 1 99 ? 6.101 -0.768 7.107 1.00 97.62 99 THR A O 1
ATOM 826 N N . ALA A 1 100 ? 5.016 1.194 7.032 1.00 98.00 100 ALA A N 1
ATOM 827 C CA . ALA A 1 100 ? 4.974 1.302 5.579 1.00 98.00 100 ALA A CA 1
ATOM 828 C C . ALA A 1 100 ? 6.358 1.563 4.965 1.00 98.00 100 ALA A C 1
ATOM 830 O O . ALA A 1 100 ? 6.624 1.052 3.886 1.00 98.00 100 ALA A O 1
ATOM 831 N N . ILE A 1 101 ? 7.260 2.280 5.648 1.00 97.81 101 ILE A N 1
ATOM 832 C CA . ILE A 1 101 ? 8.661 2.427 5.211 1.00 97.81 101 ILE A CA 1
ATOM 833 C C . ILE A 1 101 ? 9.339 1.056 5.156 1.00 97.81 101 ILE A C 1
ATOM 835 O O . ILE A 1 101 ? 9.885 0.679 4.124 1.00 97.81 101 ILE A O 1
ATOM 839 N N . TRP A 1 102 ? 9.283 0.291 6.250 1.00 98.12 102 TRP A N 1
ATOM 840 C CA . TRP A 1 102 ? 9.942 -1.017 6.324 1.00 98.12 102 TRP A CA 1
ATOM 841 C C . TRP A 1 102 ? 9.275 -2.065 5.435 1.00 98.12 102 TRP A C 1
ATOM 843 O O . TRP A 1 102 ? 9.954 -2.842 4.768 1.00 98.12 102 TRP A O 1
ATOM 853 N N . GLY A 1 103 ? 7.943 -2.082 5.411 1.00 97.88 103 GLY A N 1
ATOM 854 C CA . GLY A 1 103 ? 7.176 -2.980 4.560 1.00 97.88 103 GLY A CA 1
ATOM 855 C C . GLY A 1 103 ? 7.353 -2.662 3.075 1.00 97.88 103 GLY A C 1
ATOM 856 O O . GLY A 1 103 ? 7.566 -3.576 2.287 1.00 97.88 103 GLY A O 1
ATOM 857 N N . GLY A 1 104 ? 7.344 -1.379 2.708 1.00 97.94 104 GLY A N 1
ATOM 858 C CA . GLY A 1 104 ? 7.648 -0.912 1.359 1.00 97.94 104 GLY A CA 1
ATOM 859 C C . GLY A 1 104 ? 9.065 -1.276 0.936 1.00 97.94 104 GLY A C 1
ATOM 860 O O . GLY A 1 104 ? 9.242 -1.907 -0.097 1.00 97.94 104 GLY A O 1
ATOM 861 N N . PHE A 1 105 ? 10.068 -1.005 1.779 1.00 98.12 105 PHE A N 1
ATOM 862 C CA . PHE A 1 105 ? 11.447 -1.443 1.538 1.00 98.12 105 PHE A CA 1
ATOM 863 C C . PHE A 1 105 ? 11.534 -2.949 1.260 1.00 98.12 105 PHE A C 1
ATOM 865 O O . PHE A 1 105 ? 12.197 -3.351 0.309 1.00 98.12 105 PHE A O 1
ATOM 872 N N . LEU A 1 106 ? 10.861 -3.782 2.064 1.00 98.25 106 LEU A N 1
ATOM 873 C CA . LEU A 1 106 ? 10.859 -5.234 1.879 1.00 98.25 106 LEU A CA 1
ATOM 874 C C . LEU A 1 106 ? 10.238 -5.642 0.537 1.00 98.25 106 LEU A C 1
ATOM 876 O O . LEU A 1 106 ? 10.795 -6.506 -0.140 1.00 98.25 106 LEU A O 1
ATOM 880 N N . ILE A 1 107 ? 9.109 -5.033 0.157 1.00 98.19 107 ILE A N 1
ATOM 881 C CA . ILE A 1 107 ? 8.427 -5.304 -1.116 1.00 98.19 107 ILE A CA 1
ATOM 882 C C . ILE A 1 107 ? 9.317 -4.899 -2.293 1.00 98.19 107 ILE A C 1
ATOM 884 O O . ILE A 1 107 ? 9.505 -5.699 -3.207 1.00 98.19 107 ILE A O 1
ATOM 888 N N . GLU A 1 108 ? 9.912 -3.707 -2.246 1.00 98.12 108 GLU A N 1
ATOM 889 C CA . GLU A 1 108 ? 10.798 -3.211 -3.303 1.00 98.12 108 GLU A CA 1
ATOM 890 C C . GLU A 1 108 ? 12.073 -4.033 -3.423 1.00 98.12 108 GLU A C 1
ATOM 892 O O . GLU A 1 108 ? 12.494 -4.384 -4.527 1.00 98.12 108 GLU A O 1
ATOM 897 N N . TRP A 1 109 ? 12.686 -4.376 -2.289 1.00 97.88 109 TRP A N 1
ATOM 898 C CA . TRP A 1 109 ? 13.862 -5.233 -2.263 1.00 97.88 109 TRP A CA 1
ATOM 899 C C . TRP A 1 109 ? 13.537 -6.586 -2.891 1.00 97.88 109 TRP A C 1
ATOM 901 O O . TRP A 1 109 ? 14.266 -7.042 -3.772 1.00 97.88 109 TRP A O 1
ATOM 911 N N . TRP A 1 110 ? 12.426 -7.204 -2.486 1.00 98.31 110 TRP A N 1
ATOM 912 C CA . TRP A 1 110 ? 12.005 -8.494 -3.016 1.00 98.31 110 TRP A CA 1
ATOM 913 C C . TRP A 1 110 ? 11.722 -8.427 -4.520 1.00 98.31 110 TRP A C 1
ATOM 915 O O . TRP A 1 110 ? 12.303 -9.207 -5.275 1.00 98.31 110 TRP A O 1
ATOM 925 N N . GLY A 1 111 ? 10.890 -7.495 -4.978 1.00 97.94 111 GLY A N 1
ATOM 926 C CA . GLY A 1 111 ? 10.483 -7.425 -6.379 1.00 97.94 111 GLY A CA 1
ATOM 927 C C . GLY A 1 111 ? 11.602 -7.108 -7.350 1.00 97.94 111 GLY A C 1
ATOM 928 O O . GLY A 1 111 ? 11.727 -7.760 -8.386 1.00 97.94 111 GLY A O 1
ATOM 929 N N . THR A 1 112 ? 12.458 -6.150 -6.994 1.00 97.69 112 THR A N 1
ATOM 930 C CA . THR A 1 112 ? 13.585 -5.759 -7.850 1.00 97.69 112 THR A CA 1
ATOM 931 C C . THR A 1 112 ? 14.723 -6.780 -7.824 1.00 97.69 112 THR A C 1
ATOM 933 O O . THR A 1 112 ? 15.368 -7.001 -8.848 1.00 97.69 112 THR A O 1
ATOM 936 N N . THR A 1 113 ? 14.955 -7.466 -6.696 1.00 97.12 113 THR A N 1
ATOM 937 C CA . THR A 1 113 ? 15.954 -8.552 -6.615 1.00 97.12 113 THR A CA 1
ATOM 938 C C . THR A 1 113 ? 15.504 -9.793 -7.382 1.00 97.12 113 THR A C 1
ATOM 940 O O . THR A 1 113 ? 16.334 -10.487 -7.960 1.00 97.12 113 THR A O 1
ATOM 943 N N . THR A 1 114 ? 14.199 -10.070 -7.399 1.00 97.69 114 THR A N 1
ATOM 944 C CA . THR A 1 114 ? 13.610 -11.196 -8.144 1.00 97.69 114 THR A CA 1
ATOM 945 C C . THR A 1 114 ? 13.300 -10.876 -9.603 1.00 97.69 114 THR A C 1
ATOM 947 O O . THR A 1 114 ? 12.811 -11.747 -10.317 1.00 97.69 114 THR A O 1
ATOM 950 N N . GLU A 1 115 ? 13.572 -9.642 -10.036 1.00 97.44 115 GLU A N 1
ATOM 951 C CA . GLU A 1 115 ? 13.316 -9.146 -11.393 1.00 97.44 115 GLU A CA 1
ATOM 952 C C . GLU A 1 115 ? 11.851 -9.281 -11.838 1.00 97.44 115 GLU A C 1
ATOM 954 O O . GLU A 1 115 ? 11.546 -9.292 -13.030 1.00 97.44 115 GLU A O 1
ATOM 959 N N . LEU A 1 116 ? 10.915 -9.323 -10.881 1.00 97.75 116 LEU A N 1
ATOM 960 C CA . LEU A 1 116 ? 9.483 -9.258 -11.181 1.00 97.75 116 LEU A CA 1
ATOM 961 C C . LEU A 1 116 ? 9.114 -7.891 -11.771 1.00 97.75 116 LEU A C 1
ATOM 963 O O . LEU A 1 116 ? 8.229 -7.801 -12.626 1.00 97.75 116 LEU A O 1
ATOM 967 N N . TRP A 1 117 ? 9.821 -6.840 -11.348 1.00 98.12 117 TRP A N 1
ATOM 968 C CA . TRP A 1 117 ? 9.831 -5.534 -11.997 1.00 98.12 117 TRP A CA 1
ATOM 969 C C . TRP A 1 117 ? 11.214 -4.896 -11.967 1.00 98.12 117 TRP A C 1
ATOM 971 O O . TRP A 1 117 ? 12.050 -5.187 -11.109 1.00 98.12 117 TRP A O 1
ATOM 981 N N . THR A 1 118 ? 11.440 -3.983 -12.906 1.00 97.88 118 THR A N 1
ATOM 982 C CA . THR A 1 118 ? 12.656 -3.172 -12.989 1.00 97.88 118 THR A CA 1
ATOM 983 C C . THR A 1 118 ? 12.304 -1.700 -13.132 1.00 97.88 118 THR A C 1
ATOM 985 O O . THR A 1 118 ? 11.439 -1.350 -13.935 1.00 97.88 118 THR A O 1
ATOM 988 N N . TYR A 1 119 ? 13.005 -0.844 -12.393 1.00 97.06 119 TYR A N 1
ATOM 989 C CA . TYR A 1 119 ? 12.917 0.609 -12.524 1.00 97.06 119 TYR A CA 1
ATOM 990 C C . TYR A 1 119 ? 13.828 1.131 -13.633 1.00 97.06 119 TYR A C 1
ATOM 992 O O . TYR A 1 119 ? 14.880 0.544 -13.903 1.00 97.06 119 TYR A O 1
ATOM 1000 N N . PHE A 1 120 ? 13.481 2.284 -14.208 1.00 94.31 120 PHE A N 1
ATOM 1001 C CA . PHE A 1 120 ? 14.329 2.968 -15.193 1.00 94.31 120 PHE A CA 1
ATOM 1002 C C . PHE A 1 120 ? 15.725 3.316 -14.638 1.00 94.31 120 PHE A C 1
ATOM 1004 O O . PHE A 1 120 ? 16.704 3.296 -15.383 1.00 94.31 120 PHE A O 1
ATOM 1011 N N . THR A 1 121 ? 15.844 3.558 -13.324 1.00 93.50 121 THR A N 1
ATOM 1012 C CA . THR A 1 121 ? 17.128 3.821 -12.643 1.00 93.50 121 THR A CA 1
ATOM 1013 C C . THR A 1 121 ? 17.978 2.567 -12.426 1.00 93.50 121 THR A C 1
ATOM 1015 O O . THR A 1 121 ? 19.156 2.679 -12.100 1.00 93.50 121 THR A O 1
ATOM 1018 N N . ARG A 1 122 ? 17.407 1.366 -12.605 1.00 94.69 122 ARG A N 1
ATOM 1019 C CA . ARG A 1 122 ? 18.029 0.053 -12.330 1.00 94.69 122 ARG A CA 1
ATOM 1020 C C . ARG A 1 122 ? 18.479 -0.178 -10.877 1.00 94.69 122 ARG A C 1
ATOM 1022 O O . ARG A 1 122 ? 19.161 -1.165 -10.608 1.00 94.69 122 ARG A O 1
ATOM 1029 N N . GLU A 1 123 ? 18.088 0.681 -9.940 1.00 93.56 123 GLU A N 1
ATOM 1030 C CA . GLU A 1 123 ? 18.391 0.533 -8.510 1.00 93.56 123 GLU A CA 1
ATOM 1031 C C . GLU A 1 123 ? 17.581 -0.610 -7.866 1.00 93.56 123 GLU A C 1
ATOM 1033 O O . GLU A 1 123 ? 16.458 -0.898 -8.286 1.00 93.56 123 GLU A O 1
ATOM 1038 N N . ARG A 1 124 ? 18.146 -1.267 -6.837 1.00 95.31 124 ARG A N 1
ATOM 1039 C CA . ARG A 1 124 ? 17.542 -2.429 -6.152 1.00 95.31 124 ARG A CA 1
ATOM 1040 C C . ARG A 1 124 ? 17.813 -2.414 -4.629 1.00 95.31 124 ARG A C 1
ATOM 1042 O O . ARG A 1 124 ? 18.916 -2.788 -4.226 1.00 95.31 124 ARG A O 1
ATOM 1049 N N . PRO A 1 125 ? 16.848 -2.047 -3.760 1.00 93.62 125 PRO A N 1
ATOM 1050 C CA . PRO A 1 125 ? 15.630 -1.293 -4.061 1.00 93.62 125 PRO A CA 1
ATOM 1051 C C . PRO A 1 125 ? 15.943 0.185 -4.373 1.00 93.62 125 PRO A C 1
ATOM 1053 O O . PRO A 1 125 ? 16.962 0.699 -3.908 1.00 93.62 125 PRO A O 1
ATOM 1056 N N . PRO A 1 126 ? 15.074 0.907 -5.098 1.00 91.25 126 PRO A N 1
ATOM 1057 C CA . PRO A 1 126 ? 15.254 2.335 -5.335 1.00 91.25 126 PRO A CA 1
ATOM 1058 C C . PRO A 1 126 ? 14.983 3.131 -4.050 1.00 91.25 126 PRO A C 1
ATOM 1060 O O . PRO A 1 126 ? 13.887 3.040 -3.493 1.00 91.25 126 PRO A O 1
ATOM 1063 N N . PRO A 1 127 ? 15.918 3.963 -3.560 1.00 90.81 127 PRO A N 1
ATOM 1064 C CA . PRO A 1 127 ? 15.698 4.741 -2.340 1.00 90.81 127 PRO A CA 1
ATOM 1065 C C . PRO A 1 127 ? 14.537 5.736 -2.466 1.00 90.81 127 PRO A C 1
ATOM 1067 O O . PRO A 1 127 ? 13.853 6.035 -1.489 1.00 90.81 127 PRO A O 1
ATOM 1070 N N . TRP A 1 128 ? 14.311 6.246 -3.678 1.00 89.31 128 TRP A N 1
ATOM 1071 C CA . TRP A 1 128 ? 13.363 7.322 -3.961 1.00 89.31 128 TRP A CA 1
ATOM 1072 C C . TRP A 1 128 ? 11.893 6.882 -3.943 1.00 89.31 128 TRP A C 1
ATOM 1074 O O . TRP A 1 128 ? 11.028 7.721 -3.698 1.00 89.31 128 TRP A O 1
ATOM 1084 N N . ILE A 1 129 ? 11.587 5.593 -4.151 1.00 93.06 129 ILE A N 1
ATOM 1085 C CA . ILE A 1 129 ? 10.202 5.088 -4.101 1.00 93.06 129 ILE A CA 1
ATOM 1086 C C . ILE A 1 129 ? 9.757 4.783 -2.661 1.00 93.06 129 ILE A C 1
ATOM 1088 O O . ILE A 1 129 ? 8.572 4.855 -2.343 1.00 93.06 129 ILE A O 1
ATOM 1092 N N . ILE A 1 130 ? 10.693 4.503 -1.745 1.00 93.94 130 ILE A N 1
ATOM 1093 C CA . ILE A 1 130 ? 10.387 4.126 -0.353 1.00 93.94 130 ILE A CA 1
ATOM 1094 C C . ILE A 1 130 ? 9.513 5.174 0.368 1.00 93.94 130 ILE A C 1
ATOM 1096 O O . ILE A 1 130 ? 8.530 4.780 1.002 1.00 93.94 130 ILE A O 1
ATOM 1100 N N . PRO A 1 131 ? 9.770 6.494 0.255 1.00 91.38 131 PRO A N 1
ATOM 1101 C CA . PRO A 1 131 ? 8.899 7.517 0.838 1.00 91.38 131 PRO A CA 1
ATOM 1102 C C . PRO A 1 131 ? 7.462 7.543 0.288 1.00 91.38 131 PRO A C 1
ATOM 1104 O O . PRO A 1 131 ? 6.574 8.068 0.962 1.00 91.38 131 PRO A O 1
ATOM 1107 N N . ALA A 1 132 ? 7.199 6.976 -0.896 1.00 93.69 132 ALA A N 1
ATOM 1108 C CA . ALA A 1 132 ? 5.852 6.911 -1.469 1.00 93.69 132 ALA A CA 1
ATOM 1109 C C . ALA A 1 132 ? 4.958 5.877 -0.758 1.00 93.69 132 ALA A C 1
ATOM 1111 O O . ALA A 1 132 ? 3.740 6.055 -0.682 1.00 93.69 132 ALA A O 1
ATOM 1112 N N . TRP A 1 133 ? 5.544 4.832 -0.165 1.00 97.44 133 TRP A N 1
ATOM 1113 C CA . TRP A 1 133 ? 4.799 3.783 0.537 1.00 97.44 133 TRP A CA 1
ATOM 1114 C C . TRP A 1 133 ? 3.977 4.310 1.730 1.00 97.44 133 TRP A C 1
ATOM 1116 O O . TRP A 1 133 ? 2.786 3.998 1.810 1.00 97.44 133 TRP A O 1
ATOM 1126 N N . PRO A 1 134 ? 4.521 5.156 2.631 1.00 96.56 134 PRO A N 1
ATOM 1127 C CA . PRO A 1 134 ? 3.729 5.826 3.667 1.00 96.56 134 PRO A CA 1
ATOM 1128 C C . PRO A 1 134 ? 2.567 6.673 3.142 1.00 96.56 134 PRO A C 1
ATOM 1130 O O . PRO A 1 134 ? 1.491 6.669 3.744 1.00 96.56 134 PRO A O 1
ATOM 1133 N N . VAL A 1 135 ? 2.770 7.386 2.030 1.00 96.12 135 VAL A N 1
ATOM 1134 C CA . VAL A 1 135 ? 1.743 8.227 1.392 1.00 96.12 135 VAL A CA 1
ATOM 1135 C C . VAL A 1 135 ? 0.575 7.360 0.925 1.00 96.12 135 VAL A C 1
ATOM 1137 O O . VAL A 1 135 ? -0.581 7.635 1.268 1.00 96.12 135 VAL A O 1
ATOM 1140 N N . ALA A 1 136 ? 0.875 6.271 0.214 1.00 97.00 136 ALA A N 1
ATOM 1141 C CA . ALA A 1 136 ? -0.120 5.310 -0.246 1.00 97.00 136 ALA A CA 1
ATOM 1142 C C . ALA A 1 136 ? -0.828 4.617 0.931 1.00 97.00 136 ALA A C 1
ATOM 1144 O O . ALA A 1 136 ? -2.056 4.556 0.963 1.00 97.00 136 ALA A O 1
ATOM 1145 N N . ALA A 1 137 ? -0.084 4.167 1.947 1.00 98.06 137 ALA A N 1
ATOM 1146 C CA . ALA A 1 137 ? -0.642 3.479 3.111 1.00 98.06 137 ALA A CA 1
ATOM 1147 C C . ALA A 1 137 ? -1.629 4.356 3.902 1.00 98.06 137 ALA A C 1
ATOM 1149 O O . ALA A 1 137 ? -2.723 3.902 4.250 1.00 98.06 137 ALA A O 1
ATOM 1150 N N . LEU A 1 138 ? -1.277 5.620 4.165 1.00 97.69 138 LEU A N 1
ATOM 1151 C CA . LEU A 1 138 ? -2.171 6.570 4.836 1.00 97.69 138 LEU A CA 1
ATOM 1152 C C . LEU A 1 138 ? -3.413 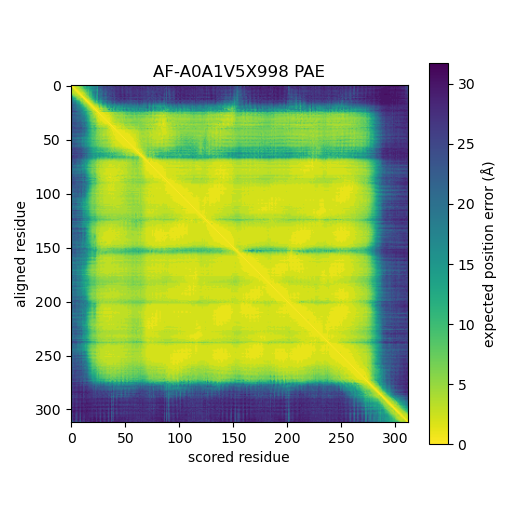6.859 3.992 1.00 97.69 138 LEU A C 1
ATOM 1154 O O . LEU A 1 138 ? -4.529 6.823 4.516 1.00 97.69 138 LEU A O 1
ATOM 1158 N N . SER A 1 139 ? -3.227 7.099 2.694 1.00 98.12 139 SER A N 1
ATOM 1159 C CA . SER A 1 139 ? -4.321 7.377 1.760 1.00 98.12 139 SER A CA 1
ATOM 1160 C C . SER A 1 139 ? -5.312 6.214 1.703 1.00 98.12 139 SER A C 1
ATOM 1162 O O . SER A 1 139 ? -6.516 6.421 1.874 1.00 98.12 139 SER A O 1
ATOM 1164 N N . THR A 1 140 ? -4.820 4.979 1.582 1.00 98.38 140 THR A N 1
ATOM 1165 C CA . THR A 1 140 ? -5.657 3.775 1.622 1.00 98.38 140 THR A CA 1
ATOM 1166 C C . THR A 1 140 ? -6.363 3.607 2.965 1.00 98.38 140 THR A C 1
ATOM 1168 O O . THR A 1 140 ? -7.544 3.265 2.988 1.00 98.38 140 THR A O 1
ATOM 1171 N N . GLU A 1 141 ? -5.704 3.881 4.097 1.00 98.00 141 GLU A N 1
ATOM 1172 C CA . GLU A 1 141 ? -6.339 3.790 5.421 1.00 98.00 141 GLU A CA 1
ATOM 1173 C C . GLU A 1 141 ? -7.548 4.726 5.533 1.00 98.00 141 GLU A C 1
ATOM 1175 O O . GLU A 1 141 ? -8.594 4.308 6.053 1.00 98.00 141 GLU A O 1
ATOM 1180 N N . ARG A 1 142 ? -7.416 5.956 5.011 1.00 97.44 142 ARG A N 1
ATOM 1181 C CA . ARG A 1 142 ? -8.489 6.957 4.973 1.00 97.44 142 ARG A CA 1
ATOM 1182 C C . ARG A 1 142 ? -9.608 6.551 4.030 1.00 97.44 142 ARG A C 1
ATOM 1184 O O . ARG A 1 142 ? -10.763 6.573 4.449 1.00 97.44 142 ARG A O 1
ATOM 1191 N N . LEU A 1 143 ? -9.282 6.117 2.815 1.00 97.81 143 LEU A N 1
ATOM 1192 C CA . LEU A 1 143 ? -10.271 5.637 1.848 1.00 97.81 143 LEU A CA 1
ATOM 1193 C C . LEU A 1 143 ? -11.051 4.447 2.394 1.00 97.81 143 LEU A C 1
ATOM 1195 O O . LEU A 1 143 ? -12.278 4.455 2.381 1.00 97.81 143 LEU A O 1
ATOM 1199 N N . ALA A 1 144 ? -10.362 3.458 2.961 1.00 97.50 144 ALA A N 1
ATOM 1200 C CA . ALA A 1 144 ? -11.001 2.298 3.569 1.00 97.50 144 ALA A CA 1
ATOM 1201 C C . ALA A 1 144 ? -11.897 2.697 4.746 1.00 97.50 144 ALA A C 1
ATOM 1203 O O . ALA A 1 144 ? -12.902 2.046 5.008 1.00 97.50 144 ALA A O 1
ATOM 1204 N N . TYR A 1 145 ? -11.539 3.748 5.491 1.00 95.56 145 TYR A N 1
ATOM 1205 C CA . TYR A 1 145 ? -12.377 4.276 6.567 1.00 95.56 145 TYR A CA 1
ATOM 1206 C C . TYR A 1 145 ? -13.612 5.018 6.033 1.00 95.56 145 TYR A C 1
ATOM 1208 O O . TYR A 1 145 ? -14.703 4.842 6.571 1.00 95.56 145 TYR A O 1
ATOM 1216 N N . MET A 1 146 ? -13.470 5.816 4.970 1.00 93.94 146 MET A N 1
ATOM 1217 C CA . MET A 1 146 ? -14.605 6.450 4.290 1.00 93.94 146 MET A CA 1
ATOM 1218 C C . MET A 1 146 ? -15.563 5.397 3.725 1.00 93.94 146 MET A C 1
ATOM 1220 O O . MET A 1 146 ? -16.768 5.494 3.945 1.00 93.94 146 MET A O 1
ATOM 1224 N N . LEU A 1 147 ? -15.025 4.360 3.076 1.00 94.31 147 LEU A N 1
ATOM 1225 C CA . LEU A 1 147 ? -15.800 3.247 2.536 1.00 94.31 147 LEU A CA 1
ATOM 1226 C C . LEU A 1 147 ? -16.529 2.487 3.649 1.00 94.31 147 LEU A C 1
ATOM 1228 O O . LEU A 1 147 ? -17.728 2.249 3.554 1.00 94.31 147 LEU A O 1
ATOM 1232 N N . ASP A 1 148 ? -15.837 2.178 4.749 1.00 92.69 148 ASP A N 1
ATOM 1233 C CA . ASP A 1 148 ? -16.445 1.516 5.906 1.00 92.69 148 ASP A CA 1
ATOM 1234 C C . ASP A 1 148 ? -17.617 2.315 6.496 1.00 92.69 148 ASP A C 1
ATOM 1236 O O . ASP A 1 148 ? -18.599 1.716 6.931 1.00 92.69 148 ASP A O 1
ATOM 1240 N N . ARG A 1 149 ? -17.539 3.653 6.473 1.00 90.31 149 ARG A N 1
ATOM 1241 C CA . ARG A 1 149 ? -18.609 4.559 6.921 1.00 90.31 149 ARG A CA 1
ATOM 1242 C C . ARG A 1 149 ? -19.744 4.726 5.920 1.00 90.31 149 ARG A C 1
ATOM 1244 O O . ARG A 1 149 ? -20.858 5.014 6.348 1.00 90.31 149 ARG A O 1
ATOM 1251 N N . ALA A 1 150 ? -19.480 4.542 4.631 1.00 88.19 150 ALA A N 1
ATOM 1252 C CA . ALA A 1 150 ? -20.510 4.568 3.598 1.00 88.19 150 ALA A CA 1
ATOM 1253 C C . ALA A 1 150 ? -21.439 3.343 3.678 1.00 88.19 150 ALA A C 1
ATOM 1255 O O . ALA A 1 150 ? -22.599 3.426 3.279 1.00 88.19 150 ALA A O 1
ATOM 1256 N N . PHE A 1 151 ? -20.964 2.221 4.229 1.00 86.69 151 PHE A N 1
ATOM 1257 C CA . PHE A 1 151 ? -21.775 1.020 4.417 1.00 86.69 151 PHE A CA 1
ATOM 1258 C C . PHE A 1 151 ? -22.309 0.898 5.848 1.00 86.69 151 PHE A C 1
ATOM 1260 O O . PHE A 1 151 ? -21.537 1.003 6.803 1.00 86.69 151 PHE A O 1
ATOM 1267 N N . PRO A 1 152 ? -23.594 0.548 6.044 1.00 85.31 152 PRO A N 1
ATOM 1268 C CA . PRO A 1 152 ? -24.113 0.286 7.380 1.00 85.31 152 PRO A CA 1
ATOM 1269 C C . PRO A 1 152 ? -23.353 -0.875 8.044 1.00 85.31 152 PRO A C 1
ATOM 1271 O O . PRO A 1 152 ? -22.811 -1.749 7.351 1.00 85.31 152 PRO A O 1
ATOM 1274 N N . PRO A 1 153 ? -23.299 -0.925 9.386 1.00 85.50 153 PRO A N 1
ATOM 1275 C CA . PRO A 1 153 ? -22.811 -2.105 10.082 1.00 85.50 153 PRO A CA 1
ATOM 1276 C C . PRO A 1 153 ? -23.702 -3.292 9.700 1.00 85.50 153 PRO A C 1
ATOM 1278 O O . PRO A 1 153 ? -24.912 -3.282 9.917 1.00 85.50 153 PRO A O 1
ATOM 1281 N N . THR A 1 154 ? -23.105 -4.303 9.078 1.00 88.75 154 THR A N 1
ATOM 1282 C CA . THR A 1 154 ? -23.797 -5.523 8.651 1.00 88.75 154 THR A CA 1
ATOM 1283 C C . THR A 1 154 ? -23.312 -6.722 9.462 1.00 88.75 154 THR A C 1
ATOM 1285 O O . THR A 1 154 ? -22.308 -6.649 10.173 1.00 88.75 154 THR A O 1
ATOM 1288 N N . ARG A 1 155 ? -24.039 -7.844 9.372 1.00 89.69 155 ARG A N 1
ATOM 1289 C CA . ARG A 1 155 ? -23.653 -9.105 10.025 1.00 89.69 155 ARG A CA 1
ATOM 1290 C C . ARG A 1 155 ? -22.235 -9.520 9.603 1.00 89.69 155 ARG A C 1
ATOM 1292 O O . ARG A 1 155 ? -21.816 -9.269 8.478 1.00 89.69 155 ARG A O 1
ATOM 1299 N N . ALA A 1 156 ? -21.514 -10.209 10.486 1.00 89.75 156 ALA A N 1
ATOM 1300 C CA . ALA A 1 156 ? -20.121 -10.594 10.239 1.00 89.75 156 ALA A CA 1
ATOM 1301 C C . ALA A 1 156 ? -19.949 -11.641 9.118 1.00 89.75 156 ALA A C 1
ATOM 1303 O O . ALA A 1 156 ? -18.949 -11.623 8.406 1.00 89.75 156 ALA A O 1
ATOM 1304 N N . ARG A 1 157 ? -20.924 -12.546 8.943 1.00 94.31 157 ARG A N 1
ATOM 1305 C CA . ARG A 1 157 ? -20.854 -13.685 8.008 1.00 94.31 157 ARG A CA 1
ATOM 1306 C C . ARG A 1 157 ? -20.530 -13.313 6.546 1.00 94.31 157 ARG A C 1
ATOM 1308 O O . ARG A 1 157 ? -19.610 -13.924 6.012 1.00 94.31 157 ARG A O 1
ATOM 1315 N N . PRO A 1 158 ? -21.204 -12.346 5.887 1.00 96.06 158 PRO A N 1
ATOM 1316 C CA . PRO A 1 158 ? -20.863 -11.970 4.510 1.00 96.06 158 PRO A CA 1
ATOM 1317 C C . PRO A 1 158 ? -19.421 -11.472 4.361 1.00 96.06 158 PRO A C 1
ATOM 1319 O O . PRO A 1 158 ? -18.764 -11.818 3.386 1.00 96.06 158 PRO A O 1
ATOM 1322 N N . TRP A 1 159 ? -18.892 -10.729 5.339 1.00 96.31 159 TRP A N 1
ATOM 1323 C CA . TRP A 1 159 ? -17.505 -10.256 5.292 1.00 96.31 159 TRP A CA 1
ATOM 1324 C C . TRP A 1 159 ? -16.499 -11.388 5.407 1.00 96.31 159 TRP A C 1
ATOM 1326 O O . TRP A 1 159 ? -15.478 -11.349 4.735 1.00 96.31 159 TRP A O 1
ATOM 1336 N N . TRP A 1 160 ? -16.790 -12.401 6.223 1.00 97.81 160 TRP A N 1
ATOM 1337 C CA . TRP A 1 160 ? -15.963 -13.603 6.294 1.00 97.81 160 TRP A CA 1
ATOM 1338 C C . TRP A 1 160 ? -15.949 -14.375 4.978 1.00 97.81 160 TRP A C 1
ATOM 1340 O O . TRP A 1 160 ? -14.877 -14.776 4.543 1.00 97.81 160 TRP A O 1
ATOM 1350 N N . ILE A 1 161 ? -17.105 -14.543 4.328 1.00 97.94 161 ILE A N 1
ATOM 1351 C CA . ILE A 1 161 ? -17.186 -15.196 3.012 1.00 97.94 161 ILE A CA 1
ATOM 1352 C C . ILE A 1 161 ? -16.373 -14.402 1.989 1.00 97.94 161 ILE A C 1
ATOM 1354 O O . ILE A 1 161 ? -15.527 -14.965 1.303 1.00 97.94 161 ILE A O 1
ATOM 1358 N N . LEU A 1 162 ? -16.582 -13.085 1.925 1.00 97.75 162 LEU A N 1
ATOM 1359 C CA . LEU A 1 162 ? -15.876 -12.222 0.984 1.00 97.75 162 LEU A CA 1
ATOM 1360 C C . LEU A 1 162 ? -14.362 -12.230 1.235 1.00 97.75 162 LEU A C 1
ATOM 1362 O O . LEU A 1 162 ? -13.590 -12.362 0.294 1.00 97.75 162 LEU A O 1
ATOM 1366 N N . TYR A 1 163 ? -13.935 -12.171 2.496 1.00 98.38 163 TYR A N 1
ATOM 1367 C CA . TYR A 1 163 ? -12.531 -12.297 2.884 1.00 98.38 163 TYR A CA 1
ATOM 1368 C C . TYR A 1 163 ? -11.936 -13.652 2.469 1.00 98.38 163 TYR A C 1
ATOM 1370 O O . TYR A 1 163 ? -10.866 -13.693 1.865 1.00 98.38 163 TYR A O 1
ATOM 1378 N N . ALA A 1 164 ? -12.640 -14.752 2.756 1.00 98.12 164 ALA A N 1
ATOM 1379 C CA . ALA A 1 164 ? -12.200 -16.115 2.459 1.00 98.12 164 ALA A CA 1
ATOM 1380 C C . ALA A 1 164 ? -12.146 -16.429 0.956 1.00 98.12 164 ALA A C 1
ATOM 1382 O O . ALA A 1 164 ? -11.434 -17.345 0.559 1.00 98.12 164 ALA A O 1
ATOM 1383 N N . LEU A 1 165 ? -12.869 -15.677 0.125 1.00 98.31 165 LEU A N 1
ATOM 1384 C CA . LEU A 1 165 ? -12.767 -15.767 -1.331 1.00 98.31 165 LEU A CA 1
ATOM 1385 C C . LEU A 1 165 ? -11.663 -14.854 -1.873 1.00 98.31 165 LEU A C 1
ATOM 1387 O O . LEU A 1 165 ? -10.781 -15.319 -2.592 1.00 98.31 165 LEU A O 1
ATOM 1391 N N . LEU A 1 166 ? -11.686 -13.566 -1.512 1.00 98.44 166 LEU A N 1
ATOM 1392 C CA . LEU A 1 166 ? -10.778 -12.566 -2.078 1.00 98.44 166 LEU A CA 1
ATOM 1393 C C . LEU A 1 166 ? -9.320 -12.823 -1.706 1.00 98.44 166 LEU A C 1
ATOM 1395 O O . LEU A 1 166 ? -8.456 -12.772 -2.575 1.00 98.44 166 LEU A O 1
ATOM 1399 N N . ILE A 1 167 ? -9.033 -13.080 -0.428 1.00 98.56 167 ILE A N 1
ATOM 1400 C CA . ILE A 1 167 ? -7.648 -13.102 0.049 1.00 98.56 167 ILE A CA 1
ATOM 1401 C C . ILE A 1 167 ? -6.913 -14.379 -0.375 1.00 98.56 167 ILE A C 1
ATOM 1403 O O . ILE A 1 167 ? -5.850 -14.255 -0.985 1.00 98.56 167 ILE A O 1
ATOM 1407 N N . PRO A 1 168 ? -7.444 -15.596 -0.149 1.00 98.50 168 PRO A N 1
ATOM 1408 C CA . PRO A 1 168 ? -6.830 -16.806 -0.689 1.00 98.50 168 PRO A CA 1
ATOM 1409 C C . PRO A 1 168 ? -6.786 -16.812 -2.220 1.00 98.50 168 PRO A C 1
ATOM 1411 O O . PRO A 1 168 ? -5.763 -17.187 -2.785 1.00 98.50 168 PRO A O 1
ATOM 1414 N N . GLY A 1 169 ? -7.849 -16.345 -2.889 1.00 98.62 169 GLY A N 1
ATOM 1415 C CA . GLY A 1 169 ? -7.880 -16.238 -4.350 1.00 98.62 169 GLY A CA 1
ATOM 1416 C C . GLY A 1 169 ? -6.767 -15.337 -4.886 1.00 98.62 169 GLY A C 1
ATOM 1417 O O . GLY A 1 169 ? -6.048 -15.723 -5.806 1.00 98.62 169 GLY A O 1
ATOM 1418 N N . PHE A 1 170 ? -6.554 -14.180 -4.254 1.00 98.69 170 PHE A N 1
ATOM 1419 C CA . PHE A 1 170 ? -5.440 -13.298 -4.587 1.00 98.69 170 PHE A CA 1
ATOM 1420 C C . PHE A 1 170 ? -4.075 -13.945 -4.326 1.00 98.69 170 PHE A C 1
ATOM 1422 O O . PHE A 1 170 ? -3.192 -13.813 -5.162 1.00 98.69 170 PHE A O 1
ATOM 1429 N N . ILE A 1 171 ? -3.882 -14.667 -3.217 1.00 98.75 171 ILE A N 1
ATOM 1430 C CA . ILE A 1 171 ? -2.598 -15.335 -2.929 1.00 98.75 171 ILE A CA 1
ATOM 1431 C C . ILE A 1 171 ? -2.264 -16.383 -3.993 1.00 98.75 171 ILE A C 1
ATOM 1433 O O . ILE A 1 171 ? -1.116 -16.455 -4.425 1.00 98.75 171 ILE A O 1
ATOM 1437 N N . VAL A 1 172 ? -3.248 -17.167 -4.443 1.00 98.62 172 VAL A N 1
ATOM 1438 C CA . VAL A 1 172 ? -3.050 -18.138 -5.532 1.00 98.62 172 VAL A CA 1
ATOM 1439 C C . VAL A 1 172 ? -2.653 -17.423 -6.823 1.00 98.62 172 VAL A C 1
ATOM 1441 O O . VAL A 1 172 ? -1.675 -17.810 -7.459 1.00 98.62 172 VAL A O 1
ATOM 1444 N N . TRP A 1 173 ? -3.356 -16.345 -7.178 1.00 98.62 173 TRP A N 1
ATOM 1445 C CA . TRP A 1 173 ? -3.049 -15.566 -8.379 1.00 98.62 173 TRP A CA 1
ATOM 1446 C C . TRP A 1 173 ? -1.681 -14.872 -8.309 1.00 98.62 173 TRP A C 1
ATOM 1448 O O . TRP A 1 173 ? -0.923 -14.880 -9.275 1.00 98.62 173 TRP A O 1
ATOM 1458 N N . MET A 1 174 ? -1.321 -14.335 -7.144 1.00 98.25 174 MET A N 1
ATOM 1459 C CA . MET A 1 174 ? 0.000 -13.771 -6.889 1.00 98.25 174 MET A CA 1
ATOM 1460 C C . MET A 1 174 ? 1.089 -14.844 -6.992 1.00 98.25 174 MET A C 1
ATOM 1462 O O . MET A 1 174 ? 2.154 -14.582 -7.537 1.00 98.25 174 MET A O 1
ATOM 1466 N N . GLY A 1 175 ? 0.821 -16.061 -6.513 1.00 98.31 175 GLY A N 1
ATOM 1467 C CA . GLY A 1 175 ? 1.730 -17.198 -6.639 1.00 98.31 175 GLY A CA 1
ATOM 1468 C C . GLY A 1 175 ? 2.053 -17.530 -8.096 1.00 98.31 175 GLY A C 1
ATOM 1469 O O . GLY A 1 175 ? 3.223 -17.724 -8.417 1.00 98.31 175 GLY A O 1
ATOM 1470 N N . ASP A 1 176 ? 1.043 -17.525 -8.968 1.00 98.50 176 ASP A N 1
ATOM 1471 C CA . ASP A 1 176 ? 1.210 -17.698 -10.417 1.00 98.50 176 ASP A CA 1
ATOM 1472 C C . ASP A 1 176 ? 2.032 -16.557 -11.040 1.00 98.50 176 ASP A C 1
ATOM 1474 O O . ASP A 1 176 ? 3.022 -16.806 -11.731 1.00 98.50 176 ASP A O 1
ATOM 1478 N N . PHE A 1 177 ? 1.725 -15.302 -10.690 1.00 98.38 177 PHE A N 1
ATOM 1479 C CA . PHE A 1 177 ? 2.520 -14.140 -11.106 1.00 98.38 177 PHE A CA 1
ATOM 1480 C C . PHE A 1 177 ? 3.982 -14.218 -10.634 1.00 98.38 177 PHE A C 1
ATOM 1482 O O . PHE A 1 177 ? 4.887 -13.762 -11.330 1.00 98.38 177 PHE A O 1
ATOM 1489 N N . MET A 1 178 ? 4.233 -14.812 -9.469 1.00 97.88 178 MET A N 1
ATOM 1490 C CA . MET A 1 178 ? 5.570 -15.023 -8.909 1.00 97.88 178 MET A CA 1
ATOM 1491 C C . MET A 1 178 ? 6.278 -16.265 -9.464 1.00 97.88 178 MET A C 1
ATOM 1493 O O . MET A 1 178 ? 7.421 -16.514 -9.082 1.00 97.88 178 MET A O 1
ATOM 1497 N N . SER A 1 179 ? 5.648 -17.051 -10.343 1.00 97.88 179 SER A N 1
ATOM 1498 C CA . SER A 1 179 ? 6.216 -18.314 -10.836 1.00 97.88 179 SER A CA 1
ATOM 1499 C C . SER A 1 179 ? 7.632 -18.211 -11.416 1.00 97.88 179 SER A C 1
ATOM 1501 O O . SER A 1 179 ? 8.439 -19.096 -11.106 1.00 97.88 179 SER A O 1
ATOM 1503 N N . PRO A 1 180 ? 8.037 -17.131 -12.126 1.00 98.19 180 PRO A N 1
ATOM 1504 C CA . PRO A 1 180 ? 9.416 -17.013 -12.604 1.00 98.19 180 PRO A CA 1
ATOM 1505 C C . PRO A 1 180 ? 10.445 -16.936 -11.469 1.00 98.19 180 PRO A C 1
ATOM 1507 O O . PRO A 1 180 ? 11.592 -17.347 -11.642 1.00 98.19 180 PRO A O 1
ATOM 1510 N N . SER A 1 181 ? 10.046 -16.447 -10.293 1.00 97.81 181 SER A N 1
ATOM 1511 C CA . SER A 1 181 ? 10.925 -16.224 -9.145 1.00 97.81 181 SER A CA 1
ATOM 1512 C C . SER A 1 181 ? 10.778 -17.270 -8.037 1.00 97.81 181 SER A C 1
ATOM 1514 O O . SER A 1 181 ? 11.336 -17.087 -6.954 1.00 97.81 181 SER A O 1
ATOM 1516 N N . TRP A 1 182 ? 10.078 -18.386 -8.276 1.00 97.81 182 TRP A N 1
ATOM 1517 C CA . TRP A 1 182 ? 9.912 -19.454 -7.276 1.00 97.81 182 TRP A CA 1
ATOM 1518 C C . TRP A 1 182 ? 11.224 -20.095 -6.835 1.00 97.81 182 TRP A C 1
ATOM 1520 O O . TRP A 1 182 ? 11.323 -20.571 -5.717 1.00 97.81 182 TRP A O 1
ATOM 1530 N N . HIS A 1 183 ? 12.258 -20.087 -7.669 1.00 97.38 183 HIS A N 1
ATOM 1531 C CA . HIS A 1 183 ? 13.565 -20.623 -7.291 1.00 97.38 183 HIS A CA 1
ATOM 1532 C C . HIS A 1 183 ? 14.335 -19.710 -6.312 1.00 97.38 183 HIS A C 1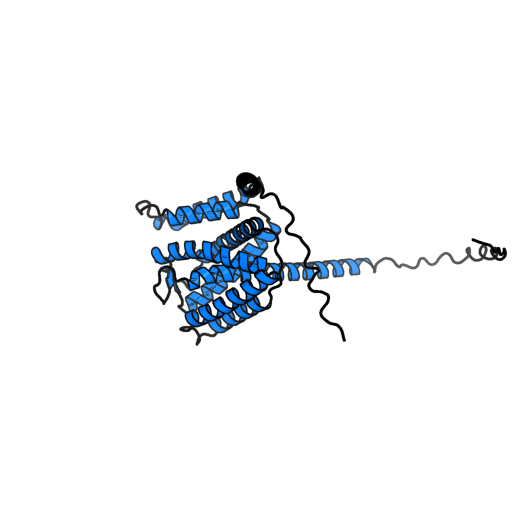
ATOM 1534 O O . HIS A 1 183 ? 15.369 -20.112 -5.782 1.00 97.38 183 HIS A O 1
ATOM 1540 N N . ILE A 1 184 ? 13.846 -18.491 -6.051 1.00 97.75 184 ILE A N 1
ATOM 1541 C CA . ILE A 1 184 ? 14.508 -17.494 -5.205 1.00 97.75 184 ILE A CA 1
ATOM 1542 C C . ILE A 1 184 ? 13.922 -17.543 -3.785 1.00 97.75 184 ILE A C 1
ATOM 1544 O O . ILE A 1 184 ? 12.712 -17.447 -3.577 1.00 97.75 184 ILE A O 1
ATOM 1548 N N . THR A 1 185 ? 14.779 -17.654 -2.765 1.00 97.75 185 THR A N 1
ATOM 1549 C CA . THR A 1 185 ? 14.364 -17.791 -1.353 1.00 97.75 185 THR A CA 1
ATOM 1550 C C . THR A 1 185 ? 13.469 -16.648 -0.865 1.00 97.75 185 THR A C 1
ATOM 1552 O O . THR A 1 185 ? 12.530 -16.887 -0.107 1.00 97.75 185 THR A O 1
ATOM 1555 N N . SER A 1 186 ? 13.713 -15.412 -1.308 1.00 96.94 186 SER A N 1
ATOM 1556 C CA . SER A 1 186 ? 12.912 -14.249 -0.902 1.00 96.94 186 SER A CA 1
ATOM 1557 C C . SER A 1 186 ? 11.439 -14.368 -1.317 1.00 96.94 186 SER A C 1
ATOM 1559 O O . SER A 1 186 ? 10.572 -13.953 -0.549 1.00 96.94 186 SER A O 1
ATOM 1561 N N . SER A 1 187 ? 11.131 -15.018 -2.445 1.00 97.75 187 SER A N 1
ATOM 1562 C CA . SER A 1 187 ? 9.750 -15.287 -2.875 1.00 97.75 187 SER A CA 1
ATOM 1563 C C . SER A 1 187 ? 9.002 -16.198 -1.905 1.00 97.75 187 SER A C 1
ATOM 1565 O O . SER A 1 187 ? 7.840 -15.944 -1.590 1.00 97.75 187 SER A O 1
ATOM 1567 N N . HIS A 1 188 ? 9.676 -17.206 -1.347 1.00 97.69 188 HIS A N 1
ATOM 1568 C CA . HIS A 1 188 ? 9.093 -18.070 -0.318 1.00 97.69 188 HIS A CA 1
ATOM 1569 C C . HIS A 1 188 ? 8.843 -17.320 0.992 1.00 97.69 188 HIS A C 1
ATOM 1571 O O . HIS A 1 188 ? 7.816 -17.531 1.636 1.00 97.69 188 HIS A O 1
ATOM 1577 N N . VAL A 1 189 ? 9.757 -16.423 1.381 1.00 97.62 189 VAL A N 1
ATOM 1578 C CA . VAL A 1 189 ? 9.588 -15.579 2.575 1.00 97.62 189 VAL A CA 1
ATOM 1579 C C . VAL A 1 189 ? 8.366 -14.676 2.420 1.00 97.62 189 VAL A C 1
ATOM 1581 O O . VAL A 1 189 ? 7.525 -14.633 3.318 1.00 97.62 189 VAL A O 1
ATOM 1584 N N . VAL A 1 190 ? 8.223 -14.002 1.275 1.00 97.88 190 VAL A N 1
ATOM 1585 C CA . VAL A 1 190 ? 7.060 -13.146 0.995 1.00 97.88 190 VAL A CA 1
ATOM 1586 C C . VAL A 1 190 ? 5.770 -13.959 0.980 1.00 97.88 190 VAL A C 1
ATOM 1588 O O . VAL A 1 190 ? 4.818 -13.571 1.654 1.00 97.88 190 VAL A O 1
ATOM 1591 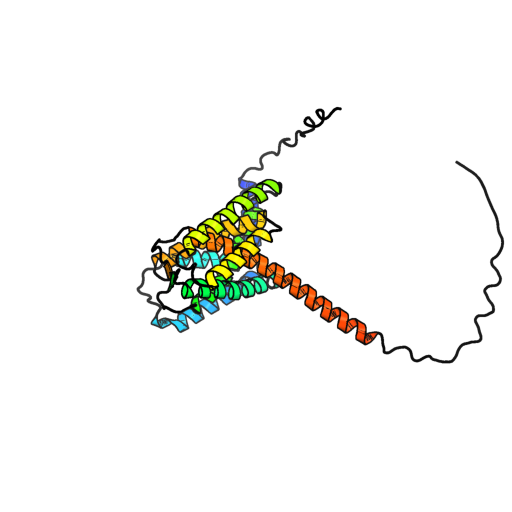N N . LEU A 1 191 ? 5.744 -15.122 0.323 1.00 98.19 191 LEU A N 1
ATOM 1592 C CA . LEU A 1 191 ? 4.571 -15.999 0.329 1.00 98.19 191 LEU A CA 1
ATOM 1593 C C . LEU A 1 191 ? 4.205 -16.458 1.751 1.00 98.19 191 LEU A C 1
ATOM 1595 O O . LEU A 1 191 ? 3.034 -16.434 2.129 1.00 98.19 191 LEU A O 1
ATOM 1599 N N . GLY A 1 192 ? 5.195 -16.808 2.574 1.00 98.38 192 GLY A N 1
ATOM 1600 C CA . GLY A 1 192 ? 4.992 -17.144 3.985 1.00 98.38 192 GLY A CA 1
ATOM 1601 C C . GLY A 1 192 ? 4.390 -15.985 4.786 1.00 98.38 192 GLY A C 1
ATOM 1602 O O . GLY A 1 192 ? 3.442 -16.188 5.548 1.00 98.38 192 GLY A O 1
ATOM 1603 N N . ILE A 1 193 ? 4.873 -14.756 4.570 1.00 98.25 193 ILE A N 1
ATOM 1604 C CA . ILE A 1 193 ? 4.299 -13.543 5.174 1.00 98.25 193 ILE A CA 1
ATOM 1605 C C . ILE A 1 193 ? 2.855 -13.342 4.703 1.00 98.25 193 ILE A C 1
ATOM 1607 O O . ILE A 1 193 ? 1.983 -13.075 5.531 1.00 98.25 193 ILE A O 1
ATOM 1611 N N . MET A 1 194 ? 2.571 -13.513 3.409 1.00 98.56 194 MET A N 1
ATOM 1612 C CA . MET A 1 194 ? 1.214 -13.402 2.870 1.00 98.56 194 MET A CA 1
ATOM 1613 C C . MET A 1 194 ? 0.269 -14.420 3.514 1.00 98.56 194 MET A C 1
ATOM 1615 O O . MET A 1 194 ? -0.819 -14.053 3.949 1.00 98.56 194 MET A O 1
ATOM 1619 N N . LEU A 1 195 ? 0.688 -15.678 3.658 1.00 98.56 195 LEU A N 1
ATOM 1620 C CA . LEU A 1 195 ? -0.102 -16.704 4.343 1.00 98.56 195 LEU A CA 1
ATOM 1621 C C . LEU A 1 195 ? -0.324 -16.354 5.821 1.00 98.56 195 LEU A C 1
ATOM 1623 O O . LEU A 1 195 ? -1.452 -16.443 6.305 1.00 98.56 195 LEU A O 1
ATOM 1627 N N . GLY A 1 196 ? 0.702 -15.863 6.521 1.00 98.25 196 GLY A N 1
ATOM 1628 C CA . GLY A 1 196 ? 0.577 -15.356 7.892 1.00 98.25 196 GLY A CA 1
ATOM 1629 C C . GLY A 1 196 ? -0.429 -14.201 8.009 1.00 98.25 196 GLY A C 1
ATOM 1630 O O . GLY A 1 196 ? -1.261 -14.169 8.923 1.00 98.25 196 GLY A O 1
ATOM 1631 N N . VAL A 1 197 ? -0.414 -13.277 7.045 1.00 98.00 197 VAL A N 1
ATOM 1632 C CA . VAL A 1 197 ? -1.393 -12.187 6.893 1.00 98.00 197 VAL A CA 1
ATOM 1633 C C . VAL A 1 197 ? -2.749 -12.695 6.382 1.00 98.00 197 VAL A C 1
ATOM 1635 O O . VAL A 1 197 ? -3.751 -12.031 6.583 1.00 98.00 197 VAL A O 1
ATOM 1638 N N . ALA A 1 198 ? -2.891 -13.877 5.801 1.00 98.06 198 ALA A N 1
ATOM 1639 C CA . ALA A 1 198 ? -4.219 -14.423 5.511 1.00 98.06 198 ALA A CA 1
ATOM 1640 C C . ALA A 1 198 ? -4.863 -14.995 6.784 1.00 98.06 198 ALA A C 1
ATOM 1642 O O . ALA A 1 198 ? -6.000 -14.679 7.129 1.00 98.06 198 ALA A O 1
ATOM 1643 N N . VAL A 1 199 ? -4.110 -15.785 7.550 1.00 97.81 199 VAL A N 1
ATOM 1644 C CA . VAL A 1 199 ? -4.670 -16.551 8.677 1.00 97.81 199 VAL A CA 1
ATOM 1645 C C . VAL A 1 199 ? -4.876 -15.731 9.951 1.00 97.81 199 VAL A C 1
ATOM 1647 O O . VAL A 1 199 ? -5.716 -16.078 10.774 1.00 97.81 199 VAL A O 1
ATOM 1650 N N . SER A 1 200 ? -4.157 -14.620 10.130 1.00 97.19 200 SER A N 1
ATOM 1651 C CA . SER A 1 200 ? -4.240 -13.808 11.358 1.00 97.19 200 SER A CA 1
ATOM 1652 C C . SER A 1 200 ? -5.420 -12.815 11.409 1.00 97.19 200 SER A C 1
ATOM 1654 O O . SER A 1 200 ? -5.403 -11.893 12.229 1.00 97.19 200 SER A O 1
ATOM 1656 N N . THR A 1 201 ? -6.435 -12.945 10.538 1.00 95.81 201 THR A N 1
ATOM 1657 C CA . THR A 1 201 ? -7.524 -11.954 10.478 1.00 95.81 201 THR A CA 1
ATOM 1658 C C . THR A 1 201 ? -8.400 -12.008 11.727 1.00 95.81 201 THR A C 1
ATOM 1660 O O . THR A 1 201 ? -8.829 -13.069 12.177 1.00 95.81 201 THR A O 1
ATOM 1663 N N . LYS A 1 202 ? -8.689 -10.832 12.288 1.00 95.00 202 LYS A N 1
ATOM 1664 C CA . LYS A 1 202 ? -9.680 -10.652 13.364 1.00 95.00 202 LYS A CA 1
ATOM 1665 C C . LYS A 1 202 ? -10.846 -9.762 12.937 1.00 95.00 202 LYS A C 1
ATOM 1667 O O . LYS A 1 202 ? -11.866 -9.706 13.616 1.00 95.00 202 LYS A O 1
ATOM 1672 N N . THR A 1 203 ? -10.692 -9.046 11.826 1.00 95.88 203 THR A N 1
ATOM 1673 C CA . THR A 1 203 ? -11.610 -7.997 11.371 1.00 95.88 203 THR A CA 1
ATOM 1674 C C . THR A 1 203 ? -11.778 -8.076 9.851 1.00 95.88 203 THR A C 1
ATOM 1676 O O . THR A 1 203 ? -11.327 -7.174 9.143 1.00 95.88 203 THR A O 1
ATOM 1679 N N . PRO A 1 204 ? -12.445 -9.122 9.323 1.00 97.19 204 PRO A N 1
ATOM 1680 C CA . PRO A 1 204 ? -12.523 -9.380 7.881 1.00 97.19 204 PRO A CA 1
ATOM 1681 C C . PRO A 1 204 ? -13.149 -8.218 7.109 1.00 97.19 204 PRO A C 1
ATOM 1683 O O . PRO A 1 204 ? -12.699 -7.894 6.018 1.00 97.19 204 PRO A O 1
ATOM 1686 N N . ARG A 1 205 ? -14.136 -7.524 7.696 1.00 96.75 205 ARG A N 1
ATOM 1687 C CA . ARG A 1 205 ? -14.723 -6.316 7.099 1.00 96.75 205 ARG A CA 1
ATOM 1688 C C . ARG A 1 205 ? -13.657 -5.254 6.840 1.00 96.75 205 ARG A C 1
ATOM 1690 O O . ARG A 1 205 ? -13.568 -4.748 5.731 1.00 96.75 205 ARG A O 1
ATOM 1697 N N . ARG A 1 206 ? -12.834 -4.934 7.845 1.00 97.06 206 ARG A N 1
ATOM 1698 C CA . ARG A 1 206 ? -11.780 -3.918 7.712 1.00 97.06 206 ARG A CA 1
ATOM 1699 C C . ARG A 1 206 ? -10.745 -4.335 6.673 1.00 97.06 206 ARG A C 1
ATOM 1701 O O . ARG A 1 206 ? -10.351 -3.499 5.867 1.00 97.06 206 ARG A O 1
ATOM 1708 N N . ASP A 1 207 ? -10.355 -5.605 6.676 1.00 98.25 207 ASP A N 1
ATOM 1709 C CA . ASP A 1 207 ? -9.372 -6.131 5.730 1.00 98.25 207 ASP A CA 1
ATOM 1710 C C . ASP A 1 207 ? -9.892 -6.072 4.291 1.00 98.25 207 ASP A C 1
ATOM 1712 O O . ASP A 1 207 ? -9.173 -5.624 3.408 1.00 98.25 207 ASP A O 1
ATOM 1716 N N . VAL A 1 208 ? -11.158 -6.429 4.057 1.00 98.44 208 VAL A N 1
ATOM 1717 C CA . VAL A 1 208 ? -11.793 -6.289 2.738 1.00 98.44 208 VAL A CA 1
ATOM 1718 C C . VAL A 1 208 ? -11.839 -4.823 2.300 1.00 98.44 208 VAL A C 1
ATOM 1720 O O . VAL A 1 208 ? -11.520 -4.532 1.153 1.00 98.44 208 VAL A O 1
ATOM 1723 N N . MET A 1 209 ? -12.179 -3.882 3.191 1.00 98.19 209 MET A N 1
ATOM 1724 C CA . MET A 1 209 ? -12.184 -2.451 2.840 1.00 98.19 209 MET A CA 1
ATOM 1725 C C . MET A 1 209 ? -10.787 -1.942 2.476 1.00 98.19 209 MET A C 1
ATOM 1727 O O . MET A 1 209 ? -10.646 -1.176 1.525 1.00 98.19 209 MET A O 1
ATOM 1731 N N . LEU A 1 210 ? -9.759 -2.369 3.216 1.00 98.56 210 LEU A N 1
ATOM 1732 C CA . LEU A 1 210 ? -8.361 -2.055 2.909 1.00 98.56 210 LEU A CA 1
ATOM 1733 C C . LEU A 1 210 ? -7.937 -2.668 1.576 1.00 98.56 210 LEU A C 1
ATOM 1735 O O . LEU A 1 210 ? -7.313 -1.985 0.773 1.00 98.56 210 LEU A O 1
ATOM 1739 N N . PHE A 1 211 ? -8.321 -3.917 1.321 1.00 98.75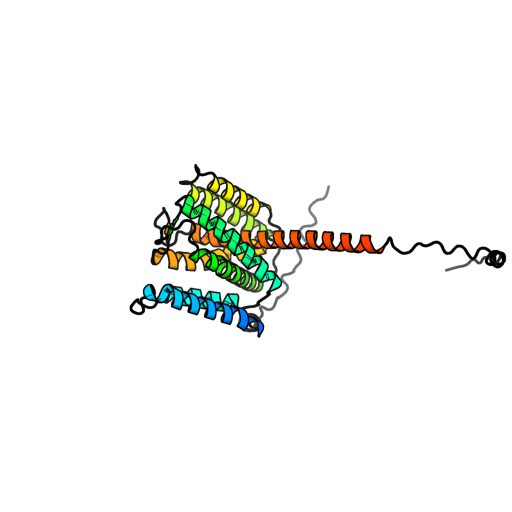 211 PHE A N 1
ATOM 1740 C CA . PHE A 1 211 ? -8.024 -4.610 0.077 1.00 98.75 211 PHE A CA 1
ATOM 1741 C C . PHE A 1 211 ? -8.640 -3.904 -1.126 1.00 98.75 211 PHE A C 1
ATOM 1743 O O . PHE A 1 211 ? -7.935 -3.573 -2.074 1.00 98.75 211 PHE A O 1
ATOM 1750 N N . VAL A 1 212 ? -9.941 -3.612 -1.068 1.00 98.62 212 VAL A N 1
ATOM 1751 C CA . VAL A 1 212 ? -10.667 -2.932 -2.146 1.00 98.62 212 VAL A CA 1
ATOM 1752 C C . VAL A 1 212 ? -10.089 -1.541 -2.380 1.00 98.62 212 VAL A C 1
ATOM 1754 O O . VAL A 1 212 ? -9.728 -1.213 -3.507 1.00 98.62 212 VAL A O 1
ATOM 1757 N N . MET A 1 213 ? -9.943 -0.730 -1.329 1.00 98.56 213 MET A N 1
ATOM 1758 C CA . MET A 1 213 ? -9.469 0.642 -1.512 1.00 98.56 213 MET A CA 1
ATOM 1759 C C . MET A 1 213 ? -7.993 0.726 -1.889 1.00 98.56 213 MET A C 1
ATOM 1761 O O . MET A 1 213 ? -7.629 1.589 -2.685 1.00 98.56 213 MET A O 1
ATOM 1765 N N . GLY A 1 214 ? -7.163 -0.182 -1.376 1.00 98.56 214 GLY A N 1
ATOM 1766 C CA . GLY A 1 214 ? -5.768 -0.295 -1.785 1.00 98.56 214 GLY A CA 1
ATOM 1767 C C . GLY A 1 214 ? -5.636 -0.774 -3.226 1.00 98.56 214 GLY A C 1
ATOM 1768 O O . GLY A 1 214 ? -4.772 -0.278 -3.933 1.00 98.56 214 GLY A O 1
ATOM 1769 N N . THR A 1 215 ? -6.536 -1.642 -3.701 1.00 98.75 215 THR A N 1
ATOM 1770 C CA . THR A 1 215 ? -6.579 -2.058 -5.114 1.00 98.75 215 THR A CA 1
ATOM 1771 C C . THR A 1 215 ? -6.970 -0.903 -6.030 1.00 98.75 215 THR A C 1
ATOM 1773 O O . THR A 1 215 ? -6.345 -0.700 -7.065 1.00 98.75 215 THR A O 1
ATOM 1776 N N . VAL A 1 216 ? -7.975 -0.107 -5.649 1.00 98.44 216 VAL A N 1
ATOM 1777 C CA . VAL A 1 216 ? -8.412 1.064 -6.430 1.00 98.44 216 VAL A CA 1
ATOM 1778 C C . VAL A 1 216 ? -7.309 2.120 -6.517 1.00 98.44 216 VAL A C 1
ATOM 1780 O O . VAL A 1 216 ? -7.012 2.600 -7.609 1.00 98.44 216 VAL A O 1
ATOM 1783 N N . LEU A 1 217 ? -6.687 2.476 -5.386 1.00 98.44 217 LEU A N 1
ATOM 1784 C CA . LEU A 1 217 ? -5.573 3.428 -5.384 1.00 98.44 217 LEU A CA 1
ATOM 1785 C C . LEU A 1 217 ? -4.356 2.854 -6.126 1.00 98.44 217 LEU A C 1
ATOM 1787 O O . LEU A 1 217 ? -3.766 3.543 -6.955 1.00 98.44 217 LEU A O 1
ATOM 1791 N N . GLY A 1 218 ? -4.036 1.584 -5.872 1.00 98.19 218 GLY A N 1
ATOM 1792 C CA . GLY A 1 218 ? -2.959 0.842 -6.518 1.00 98.19 218 GLY A CA 1
ATOM 1793 C C . GLY A 1 218 ? -3.103 0.807 -8.032 1.00 98.19 218 GLY A C 1
ATOM 1794 O O . GLY A 1 218 ? -2.149 1.112 -8.728 1.00 98.19 218 GLY A O 1
ATOM 1795 N N . TYR A 1 219 ? -4.302 0.557 -8.561 1.00 98.56 219 TYR A N 1
ATOM 1796 C CA . TYR A 1 219 ? -4.553 0.613 -10.003 1.00 98.56 219 TYR A CA 1
ATOM 1797 C C . TYR A 1 219 ? -4.174 1.972 -10.606 1.00 98.56 219 TYR A C 1
ATOM 1799 O O . TYR A 1 219 ? -3.542 2.021 -11.658 1.00 98.56 219 TYR A O 1
ATOM 1807 N N . GLY A 1 220 ? -4.520 3.077 -9.936 1.00 98.19 220 GLY A N 1
ATOM 1808 C CA . GLY A 1 220 ? -4.137 4.419 -10.376 1.00 98.19 220 GLY A CA 1
ATOM 1809 C C . GLY A 1 220 ? -2.619 4.620 -10.394 1.00 98.19 220 GLY A C 1
ATOM 1810 O O . GLY A 1 220 ? -2.077 5.091 -11.394 1.00 98.19 220 GLY A O 1
ATOM 1811 N N . LEU A 1 221 ? -1.940 4.219 -9.315 1.00 97.69 221 LEU A N 1
ATOM 1812 C CA . LEU A 1 221 ? -0.482 4.319 -9.179 1.00 97.69 221 LEU A CA 1
ATOM 1813 C C . LEU A 1 221 ? 0.255 3.450 -10.204 1.00 97.69 221 LEU A C 1
ATOM 1815 O O . LEU A 1 221 ? 1.174 3.930 -10.860 1.00 97.69 221 LEU A O 1
ATOM 1819 N N . GLU A 1 222 ? -0.188 2.208 -10.391 1.00 97.94 222 GLU A N 1
ATOM 1820 C CA . GLU A 1 222 ? 0.369 1.272 -11.365 1.00 97.94 222 GLU A CA 1
ATOM 1821 C C . GLU A 1 222 ? 0.129 1.746 -12.794 1.00 97.94 222 GLU A C 1
ATOM 1823 O O . GLU A 1 222 ? 1.043 1.727 -13.618 1.00 97.94 222 GLU A O 1
ATOM 1828 N N . ARG A 1 223 ? -1.081 2.227 -13.110 1.00 98.06 223 ARG A N 1
ATOM 1829 C CA . ARG A 1 223 ? -1.378 2.786 -14.433 1.00 98.06 223 ARG A CA 1
ATOM 1830 C C . ARG A 1 223 ? -0.473 3.974 -14.722 1.00 98.06 223 ARG A C 1
ATOM 1832 O O . ARG A 1 223 ? 0.039 4.070 -15.832 1.00 98.06 223 ARG A O 1
ATOM 1839 N N . TRP A 1 224 ? -0.270 4.862 -13.753 1.00 97.31 224 TRP A N 1
ATOM 1840 C CA . TRP A 1 224 ? 0.657 5.975 -13.913 1.00 97.31 224 TRP A CA 1
ATOM 1841 C C . TRP A 1 224 ? 2.092 5.474 -14.127 1.00 97.31 224 TRP A C 1
ATOM 1843 O O . TRP A 1 224 ? 2.656 5.708 -15.192 1.00 97.31 224 TRP A O 1
ATOM 1853 N N . GLY A 1 225 ? 2.656 4.715 -13.188 1.00 96.69 225 GLY A N 1
ATOM 1854 C CA . GLY A 1 225 ? 4.062 4.314 -13.249 1.00 96.69 225 GLY A CA 1
ATOM 1855 C C . GLY A 1 225 ? 4.417 3.471 -14.469 1.00 96.69 225 GLY A C 1
ATOM 1856 O O . GLY A 1 225 ? 5.418 3.738 -15.130 1.00 96.69 225 GLY A O 1
ATOM 1857 N N . THR A 1 226 ? 3.571 2.501 -14.825 1.00 97.44 226 THR A N 1
ATOM 1858 C CA . THR A 1 226 ? 3.838 1.604 -15.961 1.00 97.44 226 THR A CA 1
ATOM 1859 C C . THR A 1 226 ? 3.646 2.281 -17.319 1.00 97.44 226 THR A C 1
ATOM 1861 O O . THR A 1 226 ? 4.366 1.966 -18.259 1.00 97.44 226 THR A O 1
ATOM 1864 N N . THR A 1 227 ? 2.738 3.259 -17.451 1.00 96.88 227 THR A N 1
ATOM 1865 C CA . THR A 1 227 ? 2.568 3.994 -18.725 1.00 96.88 227 THR A CA 1
ATOM 1866 C C . THR A 1 227 ? 3.630 5.053 -18.984 1.00 96.88 227 THR A C 1
ATOM 1868 O O . THR A 1 227 ? 3.706 5.558 -20.101 1.00 96.88 227 THR A O 1
ATOM 1871 N N . ARG A 1 228 ? 4.411 5.427 -17.966 1.00 95.06 228 ARG A N 1
ATOM 1872 C CA . ARG A 1 228 ? 5.567 6.330 -18.087 1.00 95.06 228 ARG A CA 1
ATOM 1873 C C . ARG A 1 228 ? 6.892 5.584 -17.941 1.00 95.06 228 ARG A C 1
ATOM 1875 O O . ARG A 1 228 ? 7.929 6.217 -17.800 1.00 95.06 228 ARG A O 1
ATOM 1882 N N . GLU A 1 229 ? 6.845 4.251 -17.940 1.00 95.31 229 GLU A N 1
ATOM 1883 C CA . GLU A 1 229 ? 8.016 3.381 -17.804 1.00 95.31 229 GLU A CA 1
ATOM 1884 C C . GLU A 1 229 ? 8.858 3.679 -16.549 1.00 95.31 229 GLU A C 1
ATOM 1886 O O . GLU A 1 229 ? 10.044 3.357 -16.486 1.00 95.31 229 GLU A O 1
ATOM 1891 N N . CYS A 1 230 ? 8.242 4.248 -15.503 1.00 94.94 230 CYS A N 1
ATOM 1892 C CA . CYS A 1 230 ? 8.907 4.444 -14.217 1.00 94.94 230 CYS A CA 1
ATOM 1893 C C . CYS A 1 230 ? 9.341 3.087 -13.642 1.00 94.94 230 CYS A C 1
ATOM 1895 O O . CYS A 1 230 ? 10.429 2.946 -13.086 1.00 94.94 230 CYS A O 1
ATOM 1897 N N . TRP A 1 231 ? 8.505 2.071 -13.831 1.00 97.62 231 TRP A N 1
ATOM 1898 C CA . TRP A 1 231 ? 8.865 0.670 -13.678 1.00 97.62 231 TRP A CA 1
ATOM 1899 C C . TRP A 1 231 ? 8.167 -0.162 -14.745 1.00 97.62 231 TRP A C 1
ATOM 1901 O O . TRP A 1 231 ? 7.112 0.206 -15.262 1.00 97.62 231 TRP A O 1
ATOM 1911 N N . THR A 1 232 ? 8.771 -1.296 -15.079 1.00 98.06 232 THR A N 1
ATOM 1912 C CA . THR A 1 232 ? 8.227 -2.268 -16.028 1.00 98.06 232 THR A CA 1
ATOM 1913 C C . THR A 1 232 ? 8.230 -3.644 -15.387 1.00 98.06 232 THR A C 1
ATOM 1915 O O . THR A 1 232 ? 9.253 -4.077 -14.854 1.00 98.06 232 THR A O 1
ATOM 1918 N N . TYR A 1 233 ? 7.090 -4.329 -15.439 1.00 98.25 233 TYR A N 1
ATOM 1919 C CA . TYR A 1 233 ? 6.970 -5.717 -14.998 1.00 98.25 233 TYR A CA 1
ATOM 1920 C C . TYR A 1 233 ? 7.459 -6.682 -16.071 1.00 98.25 233 TYR A C 1
ATOM 1922 O O . TYR A 1 233 ? 7.371 -6.389 -17.265 1.00 98.25 233 TYR A O 1
ATOM 1930 N N . TYR A 1 234 ? 7.889 -7.875 -15.659 1.00 97.94 234 TYR A N 1
ATOM 1931 C CA . TYR A 1 234 ? 8.315 -8.919 -16.596 1.00 97.94 234 TYR A CA 1
ATOM 1932 C C . TYR A 1 234 ? 7.211 -9.313 -17.604 1.00 97.94 234 TYR A C 1
ATOM 1934 O O . TYR A 1 234 ? 7.519 -9.717 -18.724 1.00 97.94 234 TYR A O 1
ATOM 1942 N N . THR A 1 235 ? 5.932 -9.143 -17.236 1.00 97.81 235 THR A N 1
ATOM 1943 C CA . THR A 1 235 ? 4.763 -9.392 -18.102 1.00 97.81 235 THR A CA 1
ATOM 1944 C C . THR A 1 235 ? 4.549 -8.319 -19.172 1.00 97.81 235 THR A C 1
ATOM 1946 O O . THR A 1 235 ? 3.847 -8.566 -20.148 1.00 97.81 235 THR A O 1
ATOM 1949 N N . ARG A 1 236 ? 5.155 -7.133 -19.011 1.00 97.75 236 ARG A N 1
ATOM 1950 C CA . ARG A 1 236 ? 4.991 -5.943 -19.873 1.00 97.75 236 ARG A CA 1
ATOM 1951 C C . ARG A 1 236 ? 3.557 -5.393 -19.970 1.00 97.75 236 ARG A C 1
ATOM 1953 O O . ARG A 1 236 ? 3.265 -4.596 -20.859 1.00 97.75 236 ARG A O 1
ATOM 1960 N N . GLU A 1 237 ? 2.660 -5.788 -19.067 1.00 97.19 237 GLU A N 1
ATOM 1961 C CA . GLU A 1 237 ? 1.298 -5.242 -18.988 1.00 97.19 237 GLU A CA 1
ATOM 1962 C C . GLU A 1 237 ? 1.283 -3.830 -18.369 1.00 97.19 237 GLU A C 1
ATOM 1964 O O . GLU A 1 237 ? 2.151 -3.490 -17.565 1.00 97.19 237 GLU A O 1
ATOM 1969 N N . THR A 1 238 ? 0.286 -3.002 -18.721 1.00 96.75 238 THR A N 1
ATOM 1970 C CA . THR A 1 238 ? 0.180 -1.600 -18.259 1.00 96.75 238 THR A CA 1
ATOM 1971 C C . THR A 1 238 ? -1.246 -1.196 -17.812 1.00 96.75 238 THR A C 1
ATOM 1973 O O . THR A 1 238 ? -2.042 -0.704 -18.617 1.00 96.75 238 THR A O 1
ATOM 1976 N N . PRO A 1 239 ? -1.601 -1.283 -16.518 1.00 95.75 239 PRO A N 1
ATOM 1977 C CA . PRO A 1 239 ? -0.911 -2.002 -15.453 1.00 95.75 239 PRO A CA 1
ATOM 1978 C C . PRO A 1 239 ? -1.291 -3.491 -15.443 1.00 95.75 239 PRO A C 1
ATOM 1980 O O . PRO A 1 239 ? -2.405 -3.834 -15.851 1.00 95.75 239 PRO A O 1
ATOM 1983 N N . PRO A 1 240 ? -0.437 -4.379 -14.911 1.00 96.94 240 PRO A N 1
ATOM 1984 C CA . PRO A 1 240 ? -0.865 -5.727 -14.571 1.00 96.94 240 PRO A CA 1
ATOM 1985 C C . PRO A 1 240 ? -1.895 -5.670 -13.440 1.00 96.94 240 PRO A C 1
ATOM 1987 O O . PRO A 1 240 ? -1.682 -5.029 -12.411 1.00 96.94 240 PRO A O 1
ATOM 1990 N N . TRP A 1 241 ? -3.025 -6.359 -13.579 1.00 98.06 241 TRP A N 1
ATOM 1991 C CA . TRP A 1 241 ? -4.062 -6.301 -12.543 1.00 98.06 241 TRP A CA 1
ATOM 1992 C C . TRP A 1 241 ? -3.584 -6.874 -11.207 1.00 98.06 241 TRP A C 1
ATOM 1994 O O . TRP A 1 241 ? -3.864 -6.301 -10.157 1.00 98.06 241 TRP A O 1
ATOM 2004 N N . VAL A 1 242 ? -2.812 -7.960 -11.232 1.00 98.38 242 VAL A N 1
ATOM 2005 C CA . VAL A 1 242 ? -2.279 -8.597 -10.019 1.00 98.38 242 VAL A CA 1
ATOM 2006 C C . VAL A 1 242 ? -1.462 -7.629 -9.155 1.00 98.38 242 VAL A C 1
ATOM 2008 O O . VAL A 1 242 ? -1.531 -7.704 -7.930 1.00 98.38 242 VAL A O 1
ATOM 2011 N N . THR A 1 243 ? -0.768 -6.659 -9.759 1.00 97.75 243 THR A N 1
ATOM 2012 C CA . THR A 1 243 ? 0.044 -5.683 -9.017 1.00 97.75 243 THR A CA 1
ATOM 2013 C C . THR A 1 243 ? -0.834 -4.622 -8.364 1.00 97.75 243 THR A C 1
ATOM 2015 O O . THR A 1 243 ? -0.620 -4.290 -7.200 1.00 97.75 243 THR A O 1
ATOM 2018 N N . ALA A 1 244 ? -1.921 -4.198 -9.018 1.00 98.38 244 ALA A N 1
ATOM 2019 C CA . ALA A 1 244 ? -2.942 -3.367 -8.380 1.00 98.38 244 ALA A CA 1
ATOM 2020 C C . ALA A 1 244 ? -3.559 -4.069 -7.154 1.00 98.38 244 ALA A C 1
ATOM 202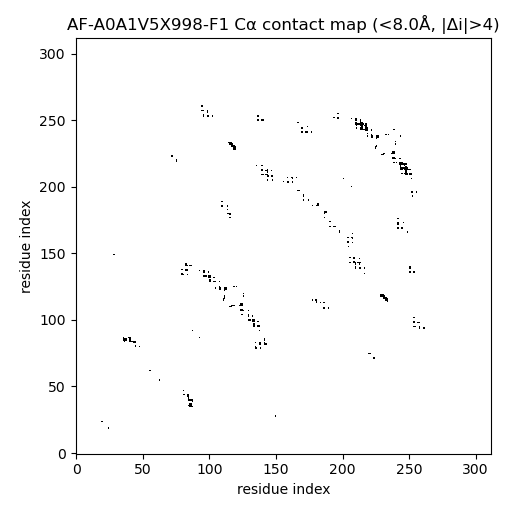2 O O . ALA A 1 244 ? -3.643 -3.478 -6.078 1.00 98.38 244 ALA A O 1
ATOM 2023 N N . PHE A 1 245 ? -3.926 -5.349 -7.271 1.00 98.69 245 PHE A N 1
ATOM 2024 C CA . PHE A 1 245 ? -4.435 -6.131 -6.135 1.00 98.69 245 PHE A CA 1
ATOM 2025 C C . PHE A 1 245 ? -3.375 -6.336 -5.034 1.00 98.69 245 PHE A C 1
ATOM 2027 O O . PHE A 1 245 ? -3.715 -6.368 -3.846 1.00 98.69 245 PHE A O 1
ATOM 2034 N N . ALA A 1 246 ? -2.087 -6.386 -5.394 1.00 98.56 246 ALA A N 1
ATOM 2035 C CA . ALA A 1 246 ? -0.991 -6.448 -4.431 1.00 98.56 246 ALA A CA 1
ATOM 2036 C C . ALA A 1 246 ? -0.923 -5.208 -3.528 1.00 98.56 246 ALA A C 1
ATOM 2038 O O . ALA A 1 246 ? -0.675 -5.364 -2.332 1.00 98.56 246 ALA A O 1
ATOM 2039 N N . HIS A 1 247 ? -1.251 -4.006 -4.020 1.00 98.56 247 HIS A N 1
ATOM 2040 C CA . HIS A 1 247 ? -1.410 -2.811 -3.167 1.00 98.56 247 HIS A CA 1
ATOM 2041 C C . HIS A 1 247 ? -2.547 -2.970 -2.150 1.00 98.56 247 HIS A C 1
ATOM 2043 O O . HIS A 1 247 ? -2.414 -2.590 -0.979 1.00 98.56 247 HIS A O 1
ATOM 2049 N N . GLY A 1 248 ? -3.657 -3.583 -2.569 1.00 98.62 248 GLY A N 1
ATOM 2050 C CA . GLY A 1 248 ? -4.758 -3.968 -1.686 1.00 98.62 248 GLY A CA 1
ATOM 2051 C C . GLY A 1 248 ? -4.296 -4.882 -0.554 1.00 98.62 248 GLY A C 1
ATOM 2052 O O . GLY A 1 248 ? -4.559 -4.620 0.623 1.00 98.62 248 GLY A O 1
ATOM 2053 N N . PHE A 1 249 ? -3.556 -5.936 -0.889 1.00 98.75 249 PHE A N 1
ATOM 2054 C CA . PHE A 1 249 ? -3.030 -6.870 0.102 1.00 98.75 249 PHE A CA 1
ATOM 2055 C C . PHE A 1 249 ? -1.961 -6.241 1.008 1.00 98.75 249 PHE A C 1
ATOM 2057 O O . PHE A 1 249 ? -2.010 -6.417 2.228 1.00 98.75 249 PHE A O 1
ATOM 2064 N N . ALA A 1 250 ? -1.037 -5.457 0.447 1.00 98.62 250 ALA A N 1
ATOM 2065 C CA . ALA A 1 250 ? -0.017 -4.729 1.202 1.00 98.62 250 ALA A CA 1
ATOM 2066 C C . ALA A 1 250 ? -0.650 -3.808 2.255 1.00 98.62 250 ALA A C 1
ATOM 2068 O O . ALA A 1 250 ? -0.182 -3.737 3.390 1.00 98.62 250 ALA A O 1
ATOM 2069 N N . SER A 1 251 ? -1.788 -3.192 1.930 1.00 98.62 251 SER A N 1
ATOM 2070 C CA . SER A 1 251 ? -2.546 -2.359 2.868 1.00 98.62 251 SER A CA 1
ATOM 2071 C C . SER A 1 251 ? -3.077 -3.150 4.074 1.00 98.62 251 SER A C 1
ATOM 2073 O O . SER A 1 251 ? -3.049 -2.643 5.200 1.00 98.62 251 SER A O 1
ATOM 2075 N N . ILE A 1 252 ? -3.504 -4.407 3.884 1.00 98.62 252 ILE A N 1
ATOM 2076 C CA . ILE A 1 252 ? -3.845 -5.313 4.998 1.00 98.62 252 ILE A CA 1
ATOM 2077 C C . ILE A 1 252 ? -2.591 -5.629 5.818 1.00 98.62 252 ILE A C 1
ATOM 2079 O O . ILE A 1 252 ? -2.620 -5.547 7.049 1.00 98.62 252 ILE A O 1
ATOM 2083 N N . ALA A 1 253 ? -1.489 -5.982 5.151 1.00 98.56 253 ALA A N 1
ATOM 2084 C CA . ALA A 1 253 ? -0.241 -6.352 5.812 1.00 98.56 253 ALA A CA 1
ATOM 2085 C C . ALA A 1 253 ? 0.291 -5.216 6.701 1.00 98.56 253 ALA A C 1
ATOM 2087 O O . ALA A 1 253 ? 0.592 -5.447 7.875 1.00 98.56 253 ALA A O 1
ATOM 2088 N N . PHE A 1 254 ? 0.319 -3.978 6.197 1.00 98.44 254 PHE A N 1
ATOM 2089 C CA . PHE A 1 254 ? 0.740 -2.806 6.971 1.00 98.44 254 PHE A CA 1
ATOM 2090 C C . PHE A 1 254 ? -0.172 -2.554 8.164 1.00 98.44 254 PHE A C 1
ATOM 2092 O O . PHE A 1 254 ? 0.314 -2.358 9.277 1.00 98.44 254 PHE A O 1
ATOM 2099 N N . PHE A 1 255 ? -1.491 -2.626 7.974 1.00 97.62 255 PHE A N 1
ATOM 2100 C CA . PHE A 1 255 ? -2.438 -2.452 9.072 1.00 97.62 255 PHE A CA 1
ATOM 2101 C C . PHE A 1 255 ? -2.193 -3.457 10.207 1.00 97.62 255 PHE A C 1
ATOM 2103 O O . PHE A 1 255 ? -2.171 -3.080 11.381 1.00 97.62 255 PHE A O 1
ATOM 2110 N N . ARG A 1 256 ? -1.942 -4.726 9.878 1.00 96.25 256 ARG A N 1
ATOM 2111 C CA . ARG A 1 256 ? -1.664 -5.761 10.884 1.00 96.25 256 ARG A CA 1
ATOM 2112 C C . ARG A 1 256 ? -0.315 -5.594 11.552 1.00 96.25 256 ARG A C 1
ATOM 2114 O O . ARG A 1 256 ? -0.229 -5.711 12.772 1.00 96.25 256 ARG A O 1
ATOM 2121 N N . ALA A 1 257 ? 0.720 -5.280 10.785 1.00 96.88 257 ALA A N 1
ATOM 2122 C CA . ALA A 1 257 ? 2.027 -4.985 11.349 1.00 96.88 257 ALA A CA 1
ATOM 2123 C C . ALA A 1 257 ? 1.948 -3.794 12.323 1.00 96.88 257 ALA A C 1
ATOM 2125 O O . ALA A 1 257 ? 2.468 -3.881 13.433 1.00 96.88 257 ALA A O 1
ATOM 2126 N N . THR A 1 258 ? 1.173 -2.751 12.004 1.00 95.94 258 THR A N 1
ATOM 2127 C CA . THR A 1 258 ? 0.882 -1.646 12.933 1.00 95.94 258 THR A CA 1
ATOM 2128 C C . THR A 1 258 ? 0.192 -2.125 14.222 1.00 95.94 258 THR A C 1
ATOM 2130 O O . THR A 1 258 ? 0.569 -1.697 15.314 1.00 95.94 258 THR A O 1
ATOM 2133 N N . GLN A 1 259 ? -0.777 -3.047 14.148 1.00 94.44 259 GLN A N 1
ATOM 2134 C CA . GLN A 1 259 ? -1.416 -3.629 15.343 1.00 94.44 259 GLN A CA 1
ATOM 2135 C C . GLN A 1 259 ? -0.431 -4.421 16.217 1.00 94.44 259 GLN A C 1
ATOM 2137 O O . GLN A 1 259 ? -0.469 -4.322 17.450 1.00 94.44 259 GLN A O 1
ATOM 2142 N N . VAL A 1 260 ? 0.467 -5.186 15.594 1.00 94.50 260 VAL A N 1
ATOM 2143 C CA . VAL A 1 260 ? 1.534 -5.913 16.296 1.00 94.50 260 VAL A CA 1
ATOM 2144 C C . VAL A 1 260 ? 2.480 -4.930 16.985 1.00 94.50 260 VAL A C 1
ATOM 2146 O O . VAL A 1 260 ? 2.725 -5.075 18.182 1.00 94.50 260 VAL A O 1
ATOM 2149 N N . CYS A 1 261 ? 2.926 -3.877 16.292 1.00 93.75 261 CYS A N 1
ATOM 2150 C CA . CYS A 1 261 ? 3.765 -2.828 16.877 1.00 93.75 261 CYS A CA 1
ATOM 2151 C C . CYS A 1 261 ? 3.110 -2.180 18.103 1.00 93.75 261 CYS A C 1
ATOM 2153 O O . CYS A 1 261 ? 3.767 -2.008 19.129 1.00 93.75 261 CYS A O 1
ATOM 2155 N N . HIS A 1 262 ? 1.811 -1.870 18.043 1.00 91.88 262 HIS A N 1
ATOM 2156 C CA . HIS A 1 262 ? 1.082 -1.337 19.198 1.00 91.88 262 HIS A CA 1
ATOM 2157 C C . HIS A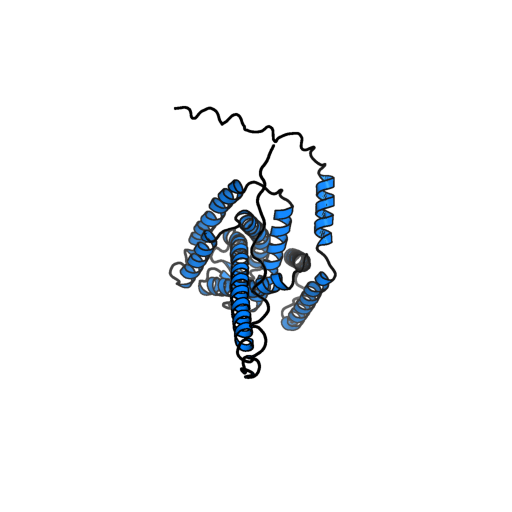 1 262 ? 1.034 -2.318 20.375 1.00 91.88 262 HIS A C 1
ATOM 2159 O O . HIS A 1 262 ? 1.207 -1.905 21.522 1.00 91.88 262 HIS A O 1
ATOM 2165 N N . THR A 1 263 ? 0.833 -3.607 20.099 1.00 93.00 263 THR A N 1
ATOM 2166 C CA . THR A 1 263 ? 0.792 -4.655 21.129 1.00 93.00 263 THR A CA 1
ATOM 2167 C C . THR A 1 263 ? 2.146 -4.790 21.825 1.00 93.00 263 THR A C 1
ATOM 2169 O O . THR A 1 263 ? 2.214 -4.766 23.053 1.00 93.00 263 THR A O 1
ATOM 2172 N N . ILE A 1 264 ? 3.232 -4.844 21.050 1.00 93.38 264 ILE A N 1
ATOM 2173 C CA . ILE A 1 264 ? 4.603 -4.923 21.573 1.00 93.38 264 ILE A CA 1
ATOM 2174 C C . ILE A 1 264 ? 4.936 -3.671 22.389 1.00 93.38 264 ILE A C 1
ATOM 2176 O O . ILE A 1 264 ? 5.419 -3.781 23.515 1.00 93.38 264 ILE A O 1
ATOM 2180 N N . ALA A 1 265 ? 4.628 -2.480 21.871 1.00 90.94 265 ALA A N 1
ATOM 2181 C CA . ALA A 1 265 ? 4.878 -1.229 22.582 1.00 90.94 265 ALA A CA 1
ATOM 2182 C C . ALA A 1 265 ? 4.149 -1.181 23.937 1.00 90.94 265 ALA A C 1
ATOM 2184 O O . ALA A 1 265 ? 4.731 -0.758 24.936 1.00 90.94 265 ALA A O 1
ATOM 2185 N N . ALA A 1 266 ? 2.898 -1.652 23.995 1.00 91.06 266 ALA A N 1
ATOM 2186 C CA . ALA A 1 266 ? 2.136 -1.732 25.239 1.00 91.06 266 ALA A CA 1
ATOM 2187 C C . ALA A 1 266 ? 2.765 -2.708 26.248 1.00 91.06 266 ALA A C 1
ATOM 2189 O O . ALA A 1 266 ? 2.889 -2.366 27.425 1.00 91.06 266 ALA A O 1
ATOM 2190 N N . MET A 1 267 ? 3.211 -3.883 25.792 1.00 93.69 267 MET A N 1
ATOM 2191 C CA . MET A 1 267 ? 3.905 -4.865 26.636 1.00 93.69 267 MET A CA 1
ATOM 2192 C C . MET A 1 267 ? 5.205 -4.294 27.219 1.00 93.69 267 MET A C 1
ATOM 2194 O O . MET A 1 267 ? 5.432 -4.386 28.425 1.00 93.69 267 MET A O 1
ATOM 2198 N N . VAL A 1 268 ? 6.024 -3.638 26.389 1.00 92.88 268 VAL A N 1
ATOM 2199 C CA . VAL A 1 268 ? 7.295 -3.024 26.813 1.00 92.88 268 VAL A CA 1
ATOM 2200 C C . VAL A 1 268 ? 7.061 -1.906 27.830 1.00 92.88 268 VAL A C 1
ATOM 2202 O O . VAL A 1 268 ? 7.705 -1.879 28.878 1.00 92.88 268 VAL A O 1
ATOM 2205 N N . MET A 1 269 ? 6.107 -1.004 27.577 1.00 92.75 269 MET A N 1
ATOM 2206 C CA . MET A 1 269 ? 5.772 0.066 28.527 1.00 92.75 269 MET A CA 1
ATOM 2207 C C . MET A 1 269 ? 5.242 -0.482 29.859 1.00 92.75 269 MET A C 1
ATOM 2209 O O . MET A 1 269 ? 5.557 0.071 30.915 1.00 92.75 269 MET A O 1
ATOM 2213 N N . GLY A 1 270 ? 4.473 -1.574 29.827 1.00 93.50 270 GLY A N 1
ATOM 2214 C CA . GLY A 1 270 ? 4.012 -2.275 31.026 1.00 93.50 270 GLY A CA 1
ATOM 2215 C C . GLY A 1 270 ? 5.172 -2.812 31.867 1.00 93.50 270 GLY A C 1
ATOM 2216 O O . GLY A 1 270 ? 5.235 -2.528 33.063 1.00 93.50 270 GLY A O 1
ATOM 2217 N N . ALA A 1 271 ? 6.127 -3.496 31.229 1.00 92.81 271 ALA A N 1
ATOM 2218 C CA . ALA A 1 271 ? 7.313 -4.048 31.889 1.00 92.81 271 ALA A CA 1
ATOM 2219 C C . ALA A 1 271 ? 8.219 -2.963 32.509 1.00 92.81 271 ALA A C 1
ATOM 2221 O O . ALA A 1 271 ? 8.749 -3.135 33.607 1.00 92.81 271 ALA A O 1
ATOM 2222 N N . ILE A 1 272 ? 8.360 -1.810 31.844 1.00 93.00 272 ILE A N 1
ATOM 2223 C CA . ILE A 1 272 ? 9.121 -0.664 32.375 1.00 93.00 272 ILE A CA 1
ATOM 2224 C C . ILE A 1 272 ? 8.416 -0.039 33.589 1.00 93.00 272 ILE A C 1
ATOM 2226 O O . ILE A 1 272 ? 9.066 0.426 34.527 1.00 93.00 272 ILE A O 1
ATOM 2230 N N . ARG A 1 273 ? 7.078 -0.003 33.602 1.00 93.56 273 ARG A N 1
ATOM 2231 C CA . ARG A 1 273 ? 6.321 0.556 34.731 1.00 93.56 273 ARG A CA 1
ATOM 2232 C C . ARG A 1 273 ? 6.371 -0.356 35.957 1.00 93.56 273 ARG A C 1
ATOM 2234 O O . ARG A 1 273 ? 6.482 0.160 37.068 1.00 93.56 273 ARG A O 1
ATOM 2241 N N . SER A 1 274 ? 6.324 -1.677 35.770 1.00 92.94 274 SER A N 1
ATOM 2242 C CA . SER A 1 274 ? 6.424 -2.632 36.880 1.00 92.94 274 SER A CA 1
ATOM 2243 C C . SER A 1 274 ? 7.795 -2.600 37.555 1.00 92.94 274 SER A C 1
ATOM 2245 O O . SER A 1 274 ? 7.851 -2.654 38.780 1.00 92.94 274 SER A O 1
ATOM 2247 N N . SER A 1 275 ? 8.888 -2.425 36.800 1.00 88.88 275 SER A N 1
ATOM 2248 C CA . SER A 1 275 ? 10.240 -2.357 37.379 1.00 88.88 275 SER A CA 1
ATOM 2249 C C . SER A 1 275 ? 10.490 -1.090 38.207 1.00 88.88 275 SER A C 1
ATOM 2251 O O . SER A 1 275 ? 11.209 -1.137 39.202 1.00 88.88 275 SER A O 1
ATOM 2253 N N . ARG A 1 276 ? 9.852 0.039 37.862 1.00 85.25 276 ARG A N 1
ATOM 2254 C CA . ARG A 1 276 ? 9.929 1.278 38.661 1.00 85.25 276 ARG A CA 1
ATOM 2255 C C . ARG A 1 276 ? 9.129 1.216 39.964 1.00 85.25 276 ARG A C 1
ATOM 2257 O O . ARG A 1 276 ? 9.510 1.874 40.926 1.00 85.25 276 ARG A O 1
ATOM 2264 N N . GLY A 1 277 ? 8.044 0.440 40.009 1.00 77.19 277 GLY A N 1
ATOM 2265 C CA . GLY A 1 277 ? 7.219 0.281 41.213 1.00 77.19 277 GLY A CA 1
ATOM 2266 C C . GLY A 1 277 ? 7.885 -0.560 42.307 1.00 77.19 277 GLY A C 1
ATOM 2267 O O . GLY A 1 277 ? 7.713 -0.274 43.488 1.00 77.19 277 GLY A O 1
ATOM 2268 N N . SER A 1 278 ? 8.695 -1.554 41.931 1.00 71.31 278 SER A N 1
ATOM 2269 C CA . SER A 1 278 ? 9.379 -2.441 42.883 1.00 71.31 278 SER A CA 1
ATOM 2270 C C . SER A 1 278 ? 10.570 -1.799 43.602 1.00 71.31 278 SER A C 1
ATOM 2272 O O . SER A 1 278 ? 10.904 -2.225 44.700 1.00 71.31 278 SER A O 1
ATOM 2274 N N . SER A 1 279 ? 11.199 -0.761 43.038 1.00 63.91 279 SER A N 1
ATOM 2275 C CA . SER A 1 279 ? 12.367 -0.111 43.663 1.00 63.91 279 SER A CA 1
ATOM 2276 C C . SER A 1 279 ? 12.025 0.889 44.774 1.00 63.91 279 SER A C 1
ATOM 2278 O O . SER A 1 279 ? 12.929 1.315 45.484 1.00 63.91 279 SER A O 1
ATOM 2280 N N . PHE A 1 280 ? 10.752 1.261 44.957 1.00 59.28 280 PHE A N 1
ATOM 2281 C CA . PHE A 1 280 ? 10.349 2.221 45.997 1.00 59.28 280 PHE A CA 1
ATOM 2282 C C . PHE A 1 280 ? 9.797 1.556 47.272 1.00 59.28 280 PHE A C 1
ATOM 2284 O O . PHE A 1 280 ? 9.659 2.213 48.298 1.00 59.28 280 PHE A O 1
ATOM 2291 N N . ALA A 1 281 ? 9.516 0.249 47.241 1.00 58.81 281 ALA A N 1
ATOM 2292 C CA . ALA A 1 281 ? 8.926 -0.474 48.371 1.00 58.81 281 ALA A CA 1
ATOM 2293 C C . ALA A 1 281 ? 9.948 -0.997 49.406 1.00 58.81 281 ALA A C 1
ATOM 2295 O O . ALA A 1 281 ? 9.545 -1.584 50.405 1.00 58.81 281 ALA A O 1
ATOM 2296 N N . THR A 1 282 ? 11.255 -0.775 49.214 1.00 57.84 282 THR A N 1
ATOM 2297 C CA . THR A 1 282 ? 12.312 -1.374 50.061 1.00 57.84 282 THR A CA 1
ATOM 2298 C C . THR A 1 282 ? 13.052 -0.383 50.971 1.00 57.84 282 THR A C 1
ATOM 2300 O O . THR A 1 282 ? 14.103 -0.729 51.499 1.00 57.84 282 THR A O 1
ATOM 2303 N N . SER A 1 283 ? 12.543 0.841 51.184 1.00 56.78 283 SER A N 1
ATOM 2304 C CA . SER A 1 283 ? 13.254 1.872 51.975 1.00 56.78 283 SER A CA 1
ATOM 2305 C C . SER A 1 283 ? 12.499 2.423 53.195 1.00 56.78 283 SER A C 1
ATOM 2307 O O . SER A 1 283 ? 12.861 3.484 53.702 1.00 56.78 283 SER A O 1
ATOM 2309 N N . SER A 1 284 ? 11.479 1.735 53.716 1.00 58.16 284 SER A N 1
ATOM 2310 C CA . SER A 1 284 ? 10.799 2.196 54.938 1.00 58.16 284 SER A CA 1
ATOM 2311 C C . SER A 1 284 ? 10.352 1.062 55.859 1.00 58.16 284 SER A C 1
ATOM 2313 O O . SER A 1 284 ? 9.165 0.906 56.123 1.00 58.16 284 SER A O 1
ATOM 2315 N N . VAL A 1 285 ? 11.304 0.288 56.382 1.00 60.69 285 VAL A N 1
ATOM 2316 C CA . VAL A 1 285 ? 11.134 -0.376 57.685 1.00 60.69 285 VAL A CA 1
ATOM 2317 C C . VAL A 1 285 ? 12.457 -0.259 58.439 1.00 60.69 285 VAL A C 1
ATOM 2319 O O . VAL A 1 285 ? 13.272 -1.175 58.457 1.00 60.69 285 VAL A O 1
ATOM 2322 N N . VAL A 1 286 ? 12.685 0.910 59.039 1.00 63.25 286 VAL A N 1
ATOM 2323 C CA . VAL A 1 286 ? 13.472 0.973 60.273 1.00 63.25 286 VAL A CA 1
ATOM 2324 C C . VAL A 1 286 ? 12.471 0.664 61.387 1.00 63.25 286 VAL A C 1
ATOM 2326 O O . VAL A 1 286 ? 11.515 1.427 61.544 1.00 63.25 286 VAL A O 1
ATOM 2329 N N . PRO A 1 287 ? 12.612 -0.447 62.129 1.00 54.88 287 PRO A N 1
ATOM 2330 C CA . PRO A 1 287 ? 11.785 -0.692 63.296 1.00 54.88 287 PRO A CA 1
ATOM 2331 C C . PRO A 1 287 ? 12.189 0.317 64.374 1.00 54.88 287 PRO A C 1
ATOM 2333 O O . PRO A 1 287 ? 13.262 0.221 64.964 1.00 54.88 287 PRO A O 1
ATOM 2336 N N . SER A 1 288 ? 11.330 1.305 64.609 1.00 55.97 288 SER A N 1
ATOM 2337 C CA . SER A 1 288 ? 11.372 2.128 65.814 1.00 55.97 288 SER A CA 1
ATOM 2338 C C . SER A 1 288 ? 10.926 1.259 66.986 1.00 55.97 288 SER A C 1
ATOM 2340 O O . SER A 1 288 ? 9.737 1.007 67.171 1.00 55.97 288 SER A O 1
ATOM 2342 N N . SER A 1 289 ? 11.888 0.745 67.745 1.00 58.66 289 SER A N 1
ATOM 2343 C CA . SER A 1 289 ? 11.669 0.008 68.985 1.00 58.66 289 SER A CA 1
ATOM 2344 C C . SER A 1 289 ? 11.341 0.971 70.131 1.00 58.66 289 SER A C 1
ATOM 2346 O O . SER A 1 289 ? 12.219 1.323 70.914 1.00 58.66 289 SER A O 1
ATOM 2348 N N . SER A 1 290 ? 10.089 1.404 70.229 1.00 57.25 290 SER A N 1
ATOM 2349 C CA . SER A 1 290 ? 9.508 1.960 71.458 1.00 57.25 290 SER A CA 1
ATOM 2350 C C . SER A 1 290 ? 8.002 2.089 71.260 1.00 57.25 290 SER A C 1
ATOM 2352 O O . SER A 1 290 ? 7.574 3.011 70.580 1.00 57.25 290 SER A O 1
ATOM 2354 N N . ASP A 1 291 ? 7.241 1.103 71.740 1.00 50.44 291 ASP A N 1
ATOM 2355 C CA . ASP A 1 291 ? 5.886 1.260 72.304 1.00 50.44 291 ASP A CA 1
ATOM 2356 C C . ASP A 1 291 ? 5.224 -0.115 72.445 1.00 50.44 291 ASP A C 1
ATOM 2358 O O . ASP A 1 291 ? 4.342 -0.529 71.696 1.00 50.44 291 ASP A O 1
ATOM 2362 N N . THR A 1 292 ? 5.680 -0.854 73.452 1.00 54.97 292 THR A N 1
ATOM 2363 C CA . THR A 1 292 ? 4.963 -2.001 74.010 1.00 54.97 292 THR A CA 1
ATOM 2364 C C . THR A 1 292 ? 4.671 -1.698 75.471 1.00 54.97 292 THR A C 1
ATOM 2366 O O . THR A 1 292 ? 5.426 -2.125 76.342 1.00 54.97 292 THR A O 1
ATOM 2369 N N . SER A 1 293 ? 3.603 -0.945 75.753 1.00 53.41 293 SER A N 1
ATOM 2370 C CA . SER A 1 293 ? 3.059 -0.882 77.121 1.00 53.41 293 SER A CA 1
ATOM 2371 C C . SER A 1 293 ? 1.598 -0.441 77.285 1.00 53.41 293 SER A C 1
ATOM 2373 O O . SER A 1 293 ? 1.117 -0.541 78.407 1.00 53.41 293 SER A O 1
ATOM 2375 N N . GLU A 1 294 ? 0.838 -0.032 76.257 1.00 50.94 294 GLU A N 1
ATOM 2376 C CA . GLU A 1 294 ? -0.453 0.640 76.542 1.00 50.94 294 GLU A CA 1
ATOM 2377 C C . GLU A 1 294 ? -1.682 0.222 75.709 1.00 50.94 294 GLU A C 1
ATOM 2379 O O . GLU A 1 294 ? -2.609 1.003 75.525 1.00 50.94 294 GLU A O 1
ATOM 2384 N N . GLN A 1 295 ? -1.760 -1.028 75.237 1.00 47.12 295 GLN A N 1
ATOM 2385 C CA . GLN A 1 295 ? -2.977 -1.537 74.566 1.00 47.12 295 GLN A CA 1
ATOM 2386 C C . GLN A 1 295 ? -3.448 -2.919 75.049 1.00 47.12 295 GLN A C 1
ATOM 2388 O O . GLN A 1 295 ? -4.008 -3.704 74.291 1.00 47.12 295 GLN A O 1
ATOM 2393 N N . ALA A 1 296 ? -3.279 -3.207 76.342 1.00 48.12 296 ALA A N 1
ATOM 2394 C CA . ALA A 1 296 ? -3.811 -4.420 76.977 1.00 48.12 296 ALA A CA 1
ATOM 2395 C C . ALA A 1 296 ? -5.090 -4.198 77.821 1.00 48.12 296 ALA A C 1
ATOM 2397 O O . ALA A 1 296 ? -5.478 -5.094 78.562 1.00 48.12 296 ALA A O 1
ATOM 2398 N N . ALA A 1 297 ? -5.762 -3.039 77.737 1.00 49.94 297 ALA A N 1
ATOM 2399 C CA . ALA A 1 297 ? -6.784 -2.665 78.731 1.00 49.94 297 ALA A CA 1
ATOM 2400 C C . ALA A 1 297 ? -8.179 -2.255 78.207 1.00 49.94 297 ALA A C 1
ATOM 2402 O O . ALA A 1 297 ? -8.946 -1.683 78.976 1.00 49.94 297 ALA A O 1
ATOM 2403 N N . SER A 1 298 ? -8.569 -2.534 76.955 1.00 49.81 298 SER A N 1
ATOM 2404 C CA . SER A 1 298 ? -9.891 -2.078 76.456 1.00 49.81 298 SER A CA 1
ATOM 2405 C C . SER A 1 298 ? -10.751 -3.089 75.689 1.00 49.81 298 SER A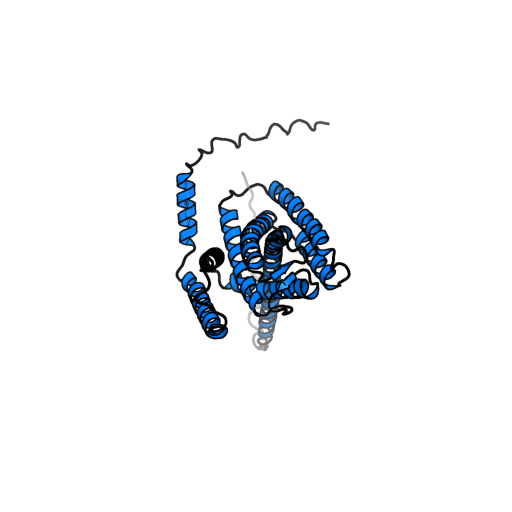 C 1
ATOM 2407 O O . SER A 1 298 ? -11.786 -2.706 75.149 1.00 49.81 298 SER A O 1
ATOM 2409 N N . LEU A 1 299 ? -10.416 -4.385 75.684 1.00 47.19 299 LEU A N 1
ATOM 2410 C CA . LEU A 1 299 ? -11.175 -5.402 74.929 1.00 47.19 299 LEU A CA 1
ATOM 2411 C C . LEU A 1 299 ? -11.927 -6.442 75.783 1.00 47.19 299 LEU A C 1
ATOM 2413 O O . LEU A 1 299 ? -12.256 -7.515 75.288 1.00 47.19 299 LEU A O 1
ATOM 2417 N N . SER A 1 300 ? -12.270 -6.123 77.037 1.00 49.38 300 SER A N 1
ATOM 2418 C CA . SER A 1 300 ? -13.029 -7.022 77.932 1.00 49.38 300 SER A CA 1
ATOM 2419 C C . SER A 1 300 ? -14.510 -6.669 78.150 1.00 49.38 300 SER A C 1
ATOM 2421 O O . SER A 1 300 ? -15.129 -7.218 79.055 1.00 49.38 300 SER A O 1
ATOM 2423 N N . LEU A 1 301 ? -15.132 -5.803 77.340 1.00 51.00 301 LEU A N 1
ATOM 2424 C CA . LEU A 1 301 ? -16.560 -5.479 77.501 1.00 51.00 301 LEU A CA 1
ATOM 2425 C C . LEU A 1 301 ? -17.306 -5.405 76.165 1.00 51.00 301 LEU A C 1
ATOM 2427 O O . LEU A 1 301 ? -17.634 -4.319 75.689 1.00 51.00 301 LEU A O 1
ATOM 2431 N N . ARG A 1 302 ? -17.609 -6.565 75.570 1.00 46.75 302 ARG A N 1
ATOM 2432 C CA . ARG A 1 302 ? -18.769 -6.717 74.671 1.00 46.75 302 ARG A CA 1
ATOM 2433 C C . ARG A 1 302 ? -19.154 -8.186 74.460 1.00 46.75 302 ARG A C 1
ATOM 2435 O O . ARG A 1 302 ? -19.088 -8.716 73.359 1.00 46.75 302 ARG A O 1
ATOM 2442 N N . GLU A 1 303 ? -19.604 -8.818 75.539 1.00 52.22 303 GLU A N 1
ATOM 2443 C CA . GLU A 1 303 ? -20.523 -9.958 75.482 1.00 52.22 303 GLU A CA 1
ATOM 2444 C C . GLU A 1 303 ? -21.886 -9.536 76.052 1.00 52.22 303 GLU A C 1
ATOM 2446 O O . GLU A 1 303 ? -21.944 -8.772 77.016 1.00 52.22 303 GLU A O 1
ATOM 2451 N N . ASN A 1 304 ? -22.945 -10.101 75.461 1.00 49.03 304 ASN A N 1
ATOM 2452 C CA . ASN A 1 304 ? -24.349 -10.188 75.900 1.00 49.03 304 ASN A CA 1
ATOM 2453 C C . ASN A 1 304 ? -25.398 -9.254 75.262 1.00 49.03 304 ASN A C 1
ATOM 2455 O O . ASN A 1 304 ? -25.380 -8.038 75.425 1.00 49.03 304 ASN A O 1
ATOM 2459 N N . GLY A 1 305 ? -26.395 -9.900 74.633 1.00 44.94 305 GLY A N 1
ATOM 2460 C CA . GLY A 1 305 ? -27.735 -9.368 74.330 1.00 44.94 305 GLY A CA 1
ATOM 2461 C C . GLY A 1 305 ? -28.269 -9.799 72.954 1.00 44.94 305 GLY A C 1
ATOM 2462 O O . GLY A 1 305 ? -27.993 -9.132 71.967 1.00 44.94 305 GLY A O 1
ATOM 2463 N N . SER A 1 306 ? -28.884 -10.988 72.830 1.00 47.94 306 SER A N 1
ATOM 2464 C CA . SER A 1 306 ? -30.356 -11.222 72.741 1.00 47.94 306 SER A CA 1
ATOM 2465 C C . SER A 1 306 ? -30.975 -10.915 71.357 1.00 47.94 306 SER A C 1
ATOM 2467 O O . SER A 1 306 ? -31.007 -9.767 70.940 1.00 47.94 306 SER A O 1
ATOM 2469 N N . VAL A 1 307 ? -31.340 -11.913 70.538 1.00 54.62 307 VAL A N 1
ATOM 2470 C CA . VAL A 1 307 ? -32.651 -12.621 70.466 1.00 54.62 307 VAL A CA 1
ATOM 2471 C C . VAL A 1 307 ? -33.875 -11.723 70.184 1.00 54.62 307 VAL A C 1
ATOM 2473 O O . VAL A 1 307 ? -34.324 -11.000 71.063 1.00 54.62 307 VAL A O 1
ATOM 2476 N N . SER A 1 308 ? -34.463 -11.864 68.985 1.00 53.59 308 SER A N 1
ATOM 2477 C CA . SER A 1 308 ? -35.914 -11.913 68.633 1.00 53.59 308 SER A CA 1
ATOM 2478 C C . SER A 1 308 ? -35.991 -12.156 67.105 1.00 53.59 308 SER A C 1
ATOM 2480 O O . SER A 1 308 ? -35.206 -11.558 66.379 1.00 53.59 308 SER A O 1
ATOM 2482 N N . LEU A 1 309 ? -36.623 -13.178 66.508 1.00 58.19 309 LEU A N 1
ATOM 2483 C CA . LEU A 1 309 ? -38.001 -13.710 66.464 1.00 58.19 309 LEU A CA 1
ATOM 2484 C C . LEU A 1 309 ? -39.078 -12.795 65.836 1.00 58.19 309 LEU A C 1
ATOM 2486 O O . LEU A 1 309 ? -39.353 -11.709 66.333 1.00 58.19 309 LEU A O 1
ATOM 2490 N N . SER A 1 310 ? -39.769 -13.375 64.836 1.00 52.88 310 SER A N 1
ATOM 2491 C CA . SER A 1 310 ? -40.946 -12.917 64.057 1.00 52.88 310 SER A CA 1
ATOM 2492 C C . SER A 1 310 ? -40.679 -11.822 63.011 1.00 52.88 310 SER A C 1
ATOM 2494 O O . SER A 1 310 ? -39.859 -10.948 63.237 1.00 52.88 310 SER A O 1
ATOM 2496 N N . GLY A 1 311 ? -41.303 -11.780 61.834 1.00 58.22 311 GLY A N 1
ATOM 2497 C CA . GLY A 1 311 ? -42.369 -12.559 61.199 1.00 58.22 311 GLY A CA 1
ATOM 2498 C C . GLY A 1 311 ? -42.789 -11.813 59.915 1.00 58.22 311 GLY A C 1
ATOM 2499 O O . GLY A 1 311 ? -42.563 -10.605 59.830 1.00 58.22 311 GLY A O 1
ATOM 2500 N N . GLY A 1 312 ? -43.375 -12.514 58.937 1.00 53.72 312 GLY A N 1
ATOM 2501 C CA . GLY A 1 312 ? -43.912 -11.931 57.696 1.00 53.72 312 GLY A CA 1
ATOM 2502 C C . GLY A 1 312 ? -43.616 -12.764 56.464 1.00 53.72 312 GLY A C 1
ATOM 2503 O O . GLY A 1 312 ? -42.527 -12.560 55.890 1.00 53.72 312 GLY A O 1
#

Secondary structure (DSSP, 8-state):
----SSSS----TT-------HHHHHHHHHHHHHHT--GGGHHHHHHHHHHHHHHHHHTGGG--TTSPP-HHHHHHHHHHHHHHHTT--HHHHHHHHHHHHHHHHHHHHHHHHTTSEEETT--SS-TTTTTHHHHHHHHHHHHHHHHHHHSPP--HHHHHHHHHHHHHHHHHHHHHHTGGGTTSHHHHHHHHHHHHHHHT-S-HHHHHHHHHHHHHHHHHHHHHHHHTTSEEETT--SS-HHHHHHHHHHHHHHHHHHHHHHHHHHHHHHHHHHHHHHTSTTS---------SS-SSS-S------------

pLDDT: mean 86.47, std 17.1, range [42.31, 98.75]

Mean predicted aligned error: 9.82 Å

Foldseek 3Di:
DDDDPPPVPPDPVVPDPPPDPVVVVVVVLVCVQVVQQDPQLVVLLVVVVVVVVVVCVVCVVVDDPPDDDDPLCVVLVVLLSSLCSGNDDPVLLVLLQVLQLVLVLLVQQLCLVLPQKAFPVRDRRDPVCSNVRSSLLSSLLSQLVSVLVSDDDDDCVVLVVVLVCLLVVLLVVVCVSCVSRPVPVSVVVVSVLSVVLSPPDPDSSSLVSLQVSQLVSLLSVQLVCLVVPRMAGPVRDNRDSSRSSVSSSSSSSSVVSSVVVVVVVVVVVVVVVVVVVVVVPPPDDPPPPDDDDPDPPDPPDDDDDDDDDDDD

Solvent-accessible surface area (backbone atoms only — not comparable to full-atom values): 18010 Å² total; per-residue (Å²): 134,93,87,80,90,76,75,86,76,70,69,81,84,76,66,81,73,74,76,73,57,67,66,60,58,48,53,53,48,51,50,54,60,57,68,30,58,50,84,69,20,52,54,55,44,51,52,48,51,53,50,50,52,52,48,50,64,76,41,41,96,75,59,63,85,85,56,79,83,56,64,66,59,54,48,55,49,53,52,37,50,53,36,51,16,40,58,67,46,67,83,61,49,51,47,40,33,54,36,19,36,55,51,34,44,52,51,40,34,46,35,38,71,56,53,54,30,48,40,74,83,67,52,73,47,50,76,82,58,30,71,50,31,28,52,51,48,46,23,25,54,46,46,18,50,52,52,56,67,74,44,77,94,67,75,67,66,65,31,45,53,52,34,65,48,52,53,58,52,47,51,54,53,48,50,60,74,40,52,90,32,63,89,39,70,63,50,56,53,51,51,50,51,50,50,53,60,61,72,70,66,87,50,39,57,61,42,44,34,21,26,53,34,14,20,58,53,24,41,54,53,38,38,51,35,35,73,69,50,52,32,45,41,76,83,69,51,74,46,47,64,68,58,14,46,44,35,3,51,49,38,36,47,37,55,50,51,30,54,50,52,52,53,51,52,51,53,53,55,49,55,57,52,54,58,61,58,63,72,67,76,77,79,81,82,78,84,78,90,77,86,89,83,86,84,89,82,82,87,89,80,87,83,91,83,82,91,83,86,88,85,136